Protein AF-A0A2H6NB95-F1 (afdb_monomer_lite)

Sequence (196 aa):
VLFQIDEHKVFANEVNAHRDQIIQLDKTGTHLKYFSQKQDVVLIKNLLISVQSRWEKVVQRLVERGRALDDARKRAKQFHEAWIKLTEWLDDSEKTLDAELEIANDPDKIKMQLAQHKEFQKSLGAKHSVYDTTNRSGRSLKEKTSLTDDSLKLDNMLSELRDKWDTVCGKSVERQNKLEEALLFSGQFTDALQAL

Foldseek 3Di:
DVVVLVVLVVVVVVLVVCVVVLVVLLVVLVVVLVVDDPVVVVVSVVVNVVVVVVSVVVVVVSVVVNVVVVVLVVLVVVLVVLLVVLLVVLVVLLVVLVPDDDQDLALVSLVVVLVVLVVVVVVLVVCPVSLVVSLVSLVVSLVPDPDPVSNVVSVVSNVSSVVSNVSSVVSSVVSNVVSVVSNVVSVVVVVVVVVD

Radius of gyration: 33.04 Å; chains: 1; bounding box: 71×22×103 Å

Secondary structure (DSSP, 8-state):
-HHHHHHHHHHHHHHHHTHHHHHHHHHHHHHHHHTS-HHHHHHHHHHHHHHHHHHHHHHHHHHHHHHHHHHHHHHHHHHHHHHHHHHHHHHHHHHHHHTPPPPPSSHHHHHHHHHHHHHHHHHHHHHHHHHHHHHHHHHHHHHH---HHHHHHHHHHHHHHHHHHHHHHHHHHHHHHHHHHHHHHHHHHHHHHHT-

InterPro domains:
  IPR002017 Spectrin repeat [PF00435] (5-70)
  IPR002017 Spectrin repeat [PF00435] (75-181)
  IPR018159 Spectrin/alpha-actinin [SM00150] (77-180)
  IPR018159 Spectrin/alpha-actinin [cd00176] (4-183)
  IPR043197 Plakin [PTHR23169] (2-196)

Organism: NCBI:txid3147026

pLDDT: mean 94.92, std 5.35, range [63.78, 98.75]

Structure (mmCIF, N/CA/C/O backbone):
data_AF-A0A2H6NB95-F1
#
_entry.id   AF-A0A2H6NB95-F1
#
loop_
_atom_site.group_PDB
_atom_site.id
_atom_site.type_symbol
_atom_site.label_atom_id
_atom_site.label_alt_id
_atom_site.label_comp_id
_atom_site.label_asym_id
_atom_site.label_entity_id
_atom_site.label_seq_id
_atom_site.pdbx_PDB_ins_code
_atom_site.Cartn_x
_atom_site.Cartn_y
_atom_site.Cartn_z
_atom_site.occupancy
_atom_site.B_iso_or_equiv
_atom_site.auth_seq_id
_atom_site.auth_comp_id
_atom_site.auth_asym_id
_atom_site.auth_atom_id
_atom_site.pdbx_PDB_model_num
ATOM 1 N N . VAL A 1 1 ? -0.737 0.506 -11.751 1.00 87.06 1 VAL A N 1
ATOM 2 C CA . VAL A 1 1 ? 0.629 -0.084 -11.991 1.00 87.06 1 VAL A CA 1
ATOM 3 C C . VAL A 1 1 ? 0.701 -1.298 -12.941 1.00 87.06 1 VAL A C 1
ATOM 5 O O . VAL A 1 1 ? 1.631 -1.345 -13.736 1.00 87.06 1 VAL A O 1
ATOM 8 N N . LEU A 1 2 ? -0.207 -2.289 -12.884 1.00 89.69 2 LEU A N 1
ATOM 9 C CA . LEU A 1 2 ? -0.081 -3.529 -13.685 1.00 89.69 2 LEU A CA 1
ATOM 10 C C . LEU A 1 2 ? -0.103 -3.280 -15.199 1.00 89.69 2 LEU A C 1
ATOM 12 O O . LEU A 1 2 ? 0.765 -3.776 -15.905 1.00 89.69 2 LEU A O 1
ATOM 16 N N . PHE A 1 3 ? -1.010 -2.419 -15.660 1.00 92.00 3 PHE A N 1
ATOM 17 C CA . PHE A 1 3 ? -1.062 -1.989 -17.058 1.00 92.00 3 PHE A CA 1
ATOM 18 C C . PHE A 1 3 ? 0.285 -1.425 -17.549 1.00 92.00 3 PHE A C 1
ATOM 20 O O . PHE A 1 3 ? 0.818 -1.876 -18.557 1.00 92.00 3 PHE A O 1
ATOM 27 N N . GLN A 1 4 ? 0.910 -0.538 -16.765 1.00 93.31 4 GLN A N 1
ATOM 28 C CA . GLN A 1 4 ? 2.224 0.024 -17.101 1.00 93.31 4 GLN A CA 1
ATOM 29 C C . GLN A 1 4 ? 3.340 -1.032 -17.174 1.00 93.31 4 GLN A C 1
ATOM 31 O O . GLN A 1 4 ? 4.324 -0.834 -17.884 1.00 93.31 4 GLN A O 1
ATOM 36 N N . ILE A 1 5 ? 3.230 -2.126 -16.411 1.00 95.00 5 ILE A N 1
ATOM 37 C CA . ILE A 1 5 ? 4.175 -3.248 -16.478 1.00 95.00 5 ILE A CA 1
ATOM 38 C C . ILE A 1 5 ? 4.030 -3.978 -17.807 1.00 95.00 5 ILE A C 1
ATOM 40 O O . ILE A 1 5 ? 5.042 -4.322 -18.412 1.00 95.00 5 ILE A O 1
ATOM 44 N N . ASP A 1 6 ? 2.804 -4.206 -18.265 1.00 95.56 6 ASP A N 1
ATOM 45 C CA . ASP A 1 6 ? 2.567 -4.908 -19.522 1.00 95.56 6 ASP A CA 1
ATOM 46 C C . ASP A 1 6 ? 2.987 -4.060 -20.727 1.00 95.56 6 ASP A C 1
ATOM 48 O O . ASP A 1 6 ? 3.725 -4.557 -21.577 1.00 95.56 6 ASP A O 1
ATOM 52 N N . GLU A 1 7 ? 2.680 -2.759 -20.734 1.00 96.12 7 GLU A N 1
ATOM 53 C CA . GLU A 1 7 ? 3.227 -1.820 -21.728 1.00 96.12 7 GLU A CA 1
ATOM 54 C C . GLU A 1 7 ? 4.762 -1.815 -21.727 1.00 96.12 7 GLU A C 1
ATOM 56 O O . GLU A 1 7 ? 5.405 -1.867 -22.777 1.00 96.12 7 GLU A O 1
ATOM 61 N N . HIS A 1 8 ? 5.377 -1.794 -20.541 1.00 97.44 8 HIS A N 1
ATOM 62 C CA . HIS A 1 8 ? 6.830 -1.807 -20.426 1.00 97.44 8 HIS A CA 1
ATOM 63 C C . HIS A 1 8 ? 7.453 -3.103 -20.957 1.00 97.44 8 HIS A C 1
ATOM 65 O O . HIS A 1 8 ? 8.520 -3.043 -21.564 1.00 97.44 8 HIS A O 1
ATOM 71 N N . LYS A 1 9 ? 6.806 -4.263 -20.773 1.00 97.44 9 LYS A N 1
ATOM 72 C CA . LYS A 1 9 ? 7.275 -5.535 -21.350 1.00 97.44 9 LYS A CA 1
ATOM 73 C C . LYS A 1 9 ? 7.249 -5.503 -22.874 1.00 97.44 9 LYS A C 1
ATOM 75 O O . LYS A 1 9 ? 8.204 -5.965 -23.492 1.00 97.44 9 LYS A O 1
ATOM 80 N N . VAL A 1 10 ? 6.187 -4.957 -23.472 1.00 98.00 10 VAL A N 1
ATOM 81 C CA . VAL A 1 10 ? 6.090 -4.804 -24.933 1.00 98.00 10 VAL A CA 1
ATOM 82 C C . VAL A 1 10 ? 7.235 -3.931 -25.436 1.00 98.00 10 VAL A C 1
ATOM 84 O O . VAL A 1 10 ? 8.024 -4.378 -26.266 1.00 98.00 10 VAL A O 1
ATOM 87 N N . PHE A 1 11 ? 7.415 -2.752 -24.839 1.00 97.31 11 PHE A N 1
ATOM 88 C CA . PHE A 1 11 ? 8.507 -1.851 -25.202 1.00 97.31 11 PHE A CA 1
ATOM 89 C C . PHE A 1 11 ? 9.895 -2.479 -24.981 1.00 97.31 11 PHE A C 1
ATOM 91 O O . PHE A 1 11 ? 10.804 -2.302 -25.787 1.00 97.31 11 PHE A O 1
ATOM 98 N N . ALA A 1 12 ? 10.079 -3.261 -23.914 1.00 97.88 12 ALA A N 1
ATOM 99 C CA . ALA A 1 12 ? 11.330 -3.973 -23.670 1.00 97.88 12 ALA A CA 1
ATOM 100 C C . ALA A 1 12 ? 11.634 -5.011 -24.759 1.00 97.88 12 ALA A C 1
ATOM 102 O O . ALA A 1 12 ? 12.791 -5.159 -25.153 1.00 97.88 12 ALA A O 1
ATOM 103 N N . ASN A 1 13 ? 10.614 -5.711 -25.261 1.00 97.69 13 ASN A N 1
ATOM 104 C CA . ASN A 1 13 ? 10.764 -6.651 -26.369 1.00 97.69 13 ASN A CA 1
ATOM 105 C C . ASN A 1 13 ? 11.136 -5.931 -27.670 1.00 97.69 13 ASN A C 1
ATOM 107 O O . ASN A 1 13 ? 12.052 -6.377 -28.357 1.00 97.69 13 ASN A O 1
ATOM 111 N N . GLU A 1 14 ? 10.491 -4.802 -27.970 1.00 96.69 14 GLU A N 1
ATOM 112 C CA . GLU A 1 14 ? 10.825 -3.960 -29.128 1.00 96.69 14 GLU A CA 1
ATOM 113 C C . GLU A 1 14 ? 12.271 -3.465 -29.064 1.00 96.69 14 GLU A C 1
ATOM 115 O O . GLU A 1 14 ? 13.033 -3.638 -30.015 1.00 96.69 14 GLU A O 1
ATOM 120 N N . VAL A 1 15 ? 12.696 -2.925 -27.915 1.00 97.50 15 VAL A N 1
ATOM 121 C CA . VAL A 1 15 ? 14.093 -2.524 -27.710 1.00 97.50 15 VAL A CA 1
ATOM 122 C C . VAL A 1 15 ? 15.011 -3.727 -27.910 1.00 97.50 15 VAL A C 1
ATOM 124 O O . VAL A 1 15 ? 15.963 -3.638 -28.672 1.00 97.50 15 VAL A O 1
ATOM 127 N N . ASN A 1 16 ? 14.729 -4.883 -27.309 1.00 96.31 16 ASN A N 1
ATOM 128 C CA . ASN A 1 16 ? 15.585 -6.059 -27.477 1.00 96.31 16 ASN A CA 1
ATOM 129 C C . ASN A 1 16 ? 15.674 -6.547 -28.934 1.00 96.31 16 ASN A C 1
ATOM 131 O O . ASN A 1 16 ? 16.746 -7.001 -29.334 1.00 96.31 16 ASN A O 1
ATOM 135 N N . ALA A 1 17 ? 14.620 -6.393 -29.741 1.00 97.44 17 ALA A N 1
ATOM 136 C CA . ALA A 1 17 ? 14.631 -6.750 -31.161 1.00 97.44 17 ALA A CA 1
ATOM 137 C C . ALA A 1 17 ? 15.622 -5.908 -31.993 1.00 97.44 17 ALA A C 1
ATOM 139 O O . ALA A 1 17 ? 16.155 -6.386 -32.993 1.00 97.44 17 ALA A O 1
ATOM 140 N N . HIS A 1 18 ? 15.939 -4.682 -31.562 1.00 97.00 18 HIS A N 1
ATOM 141 C CA . HIS A 1 18 ? 16.928 -3.823 -32.226 1.00 97.00 18 HIS A CA 1
ATOM 142 C C . HIS A 1 18 ? 18.382 -4.115 -31.824 1.00 97.00 18 HIS A C 1
ATOM 144 O O . HIS A 1 18 ? 19.308 -3.570 -32.431 1.00 97.00 18 HIS A O 1
ATOM 150 N N . ARG A 1 19 ? 18.621 -4.983 -30.830 1.00 96.81 19 ARG A N 1
ATOM 151 C CA . ARG A 1 19 ? 19.973 -5.268 -30.320 1.00 96.81 19 ARG A CA 1
ATOM 152 C C . ARG A 1 19 ? 20.912 -5.762 -31.418 1.00 96.81 19 ARG A C 1
ATOM 154 O O . ARG A 1 19 ? 22.023 -5.249 -31.545 1.00 96.81 19 ARG A O 1
ATOM 161 N N . ASP A 1 20 ? 20.464 -6.720 -32.221 1.00 97.06 20 ASP A N 1
ATOM 162 C CA . ASP A 1 20 ? 21.296 -7.292 -33.279 1.00 97.06 20 ASP A CA 1
ATOM 163 C C . ASP A 1 20 ? 21.607 -6.266 -34.370 1.00 97.06 20 ASP A C 1
ATOM 165 O O . ASP A 1 20 ? 22.723 -6.233 -34.881 1.00 97.06 20 ASP A O 1
ATOM 169 N N . GLN A 1 21 ? 20.669 -5.366 -34.675 1.00 97.38 21 GLN A N 1
ATOM 170 C CA . GLN A 1 21 ? 20.890 -4.288 -35.641 1.00 97.38 21 GLN A CA 1
ATOM 171 C C . GLN A 1 21 ? 21.977 -3.317 -35.170 1.00 97.38 21 GLN A C 1
ATOM 173 O O . GLN A 1 21 ? 22.820 -2.920 -35.970 1.00 97.38 21 GLN A O 1
ATOM 178 N N . ILE A 1 22 ? 22.015 -2.982 -33.876 1.00 97.69 22 ILE A N 1
ATOM 179 C CA . ILE A 1 22 ? 23.080 -2.149 -33.295 1.00 97.69 22 ILE A CA 1
ATOM 180 C C . ILE A 1 22 ? 24.438 -2.857 -33.370 1.00 97.69 22 ILE A C 1
ATOM 182 O O . ILE A 1 22 ? 25.426 -2.242 -33.768 1.00 97.69 22 ILE A O 1
ATOM 186 N N . ILE A 1 23 ? 24.487 -4.161 -33.075 1.00 96.94 23 ILE A N 1
ATOM 187 C CA . ILE A 1 23 ? 25.717 -4.962 -33.197 1.00 96.94 23 ILE A CA 1
ATOM 188 C C . ILE A 1 23 ? 26.202 -5.001 -34.654 1.00 96.94 23 ILE A C 1
ATOM 190 O O . ILE A 1 23 ? 27.398 -4.874 -34.917 1.00 96.94 23 ILE A O 1
ATOM 194 N N . GLN A 1 24 ? 25.294 -5.173 -35.616 1.00 97.81 24 GLN A N 1
ATOM 195 C CA . GLN A 1 24 ? 25.650 -5.178 -37.037 1.00 97.81 24 GLN A CA 1
ATOM 196 C C . GLN A 1 24 ? 26.071 -3.796 -37.541 1.00 97.81 24 GLN A C 1
ATOM 198 O O . GLN A 1 24 ? 26.996 -3.706 -38.350 1.00 97.81 24 GLN A O 1
ATOM 203 N N . LEU A 1 25 ? 25.446 -2.723 -37.051 1.00 97.62 25 LEU A N 1
ATOM 204 C CA . LEU A 1 25 ? 25.843 -1.351 -37.359 1.00 97.62 25 LEU A CA 1
ATOM 205 C C . LEU A 1 25 ? 27.275 -1.077 -36.889 1.00 97.62 25 LEU A C 1
ATOM 207 O O . LEU A 1 25 ? 28.067 -0.536 -37.658 1.00 97.62 25 LEU A O 1
ATOM 211 N N . ASP A 1 26 ? 27.622 -1.493 -35.669 1.00 96.94 26 ASP A N 1
ATOM 212 C CA . ASP A 1 26 ? 28.974 -1.335 -35.129 1.00 96.94 26 ASP A CA 1
ATOM 213 C C . ASP A 1 26 ? 30.018 -2.110 -35.949 1.00 96.94 26 ASP A C 1
ATOM 215 O O . ASP A 1 26 ? 31.042 -1.547 -36.350 1.00 96.94 26 ASP A O 1
ATOM 219 N N . LYS A 1 27 ? 29.717 -3.368 -36.307 1.00 97.31 27 LYS A N 1
ATOM 220 C CA . LYS A 1 27 ? 30.568 -4.182 -37.193 1.00 97.31 27 LYS A CA 1
ATOM 221 C C . LYS A 1 27 ? 30.757 -3.527 -38.559 1.00 97.31 27 LYS A C 1
ATOM 223 O O . LYS A 1 27 ? 31.888 -3.393 -39.028 1.00 97.31 27 LYS A O 1
ATOM 228 N N . THR A 1 28 ? 29.662 -3.097 -39.185 1.00 97.19 28 THR A N 1
ATOM 229 C CA . THR A 1 28 ? 29.675 -2.499 -40.527 1.00 97.19 28 THR A CA 1
ATOM 230 C C . THR A 1 28 ? 30.416 -1.166 -40.524 1.00 97.19 28 THR A C 1
ATOM 232 O O . THR A 1 28 ? 31.281 -0.944 -41.367 1.00 97.19 28 THR A O 1
ATOM 235 N N . GLY A 1 29 ? 30.151 -0.295 -39.548 1.00 96.69 29 GLY A N 1
ATOM 236 C CA . GLY A 1 29 ? 30.859 0.977 -39.414 1.00 96.69 29 GLY A CA 1
ATOM 237 C C . GLY A 1 29 ? 32.341 0.792 -39.083 1.00 96.69 29 GLY A C 1
ATOM 238 O O . GLY A 1 29 ? 33.185 1.511 -39.618 1.00 96.69 29 GLY A O 1
ATOM 239 N N . THR A 1 30 ? 32.691 -0.205 -38.264 1.00 95.31 30 THR A N 1
ATOM 240 C CA . THR A 1 30 ? 34.094 -0.550 -37.990 1.00 95.31 30 THR A CA 1
ATOM 241 C C . THR A 1 30 ? 34.816 -1.042 -39.242 1.00 95.31 30 THR A C 1
ATOM 243 O O . THR A 1 30 ? 35.960 -0.645 -39.469 1.00 95.31 30 THR A O 1
ATOM 246 N N . HIS A 1 31 ? 34.152 -1.845 -40.075 1.00 96.31 31 HIS A N 1
ATOM 247 C CA . HIS A 1 31 ? 34.697 -2.285 -41.356 1.00 96.31 31 HIS A CA 1
ATOM 248 C C . HIS A 1 31 ? 34.860 -1.111 -42.330 1.00 96.31 31 HIS A C 1
ATOM 250 O O . HIS A 1 31 ? 35.943 -0.918 -42.872 1.00 96.31 31 HIS A O 1
ATOM 256 N N . LEU A 1 32 ? 33.834 -0.267 -42.487 1.00 95.69 32 LEU A N 1
ATOM 257 C CA . LEU A 1 32 ? 33.872 0.917 -43.353 1.00 95.69 32 LEU A CA 1
ATOM 258 C C . LEU A 1 32 ? 35.042 1.841 -42.996 1.00 95.69 32 LEU A C 1
ATOM 260 O O . LEU A 1 32 ? 35.781 2.286 -43.873 1.00 95.69 32 LEU A O 1
ATOM 264 N N . LYS A 1 33 ? 35.263 2.065 -41.698 1.00 94.31 33 LYS A N 1
ATOM 265 C CA . LYS A 1 33 ? 36.389 2.845 -41.178 1.00 94.31 33 LYS A CA 1
ATOM 266 C C . LYS A 1 33 ? 37.748 2.314 -41.661 1.00 94.31 33 LYS A C 1
ATOM 268 O O . LYS A 1 33 ? 38.632 3.116 -41.926 1.00 94.31 33 LYS A O 1
ATOM 273 N N . TYR A 1 34 ? 37.936 0.999 -41.787 1.00 93.31 34 TYR A N 1
ATOM 274 C CA . TYR A 1 34 ? 39.215 0.410 -42.215 1.00 93.31 34 TYR A CA 1
ATOM 275 C C . TYR A 1 34 ? 39.595 0.785 -43.658 1.00 93.31 34 TYR A C 1
ATOM 277 O O . TYR A 1 34 ? 40.772 0.973 -43.949 1.00 93.31 34 TYR A O 1
ATOM 285 N N . PHE A 1 35 ? 38.605 0.948 -44.539 1.00 93.25 35 PHE A N 1
ATOM 286 C CA . PHE A 1 35 ? 38.803 1.276 -45.958 1.00 93.25 35 PHE A CA 1
ATOM 287 C C . PHE A 1 35 ? 38.640 2.771 -46.277 1.00 93.25 35 PHE A C 1
ATOM 289 O O . PHE A 1 35 ? 38.643 3.159 -47.443 1.00 93.25 35 PHE A O 1
ATOM 296 N N . SER A 1 36 ? 38.477 3.615 -45.256 1.00 94.25 36 SER A N 1
ATOM 297 C CA . SER A 1 36 ? 38.160 5.039 -45.409 1.00 94.25 36 SER A CA 1
ATOM 298 C C . SER A 1 36 ? 39.388 5.943 -45.264 1.00 94.25 36 SER A C 1
ATOM 300 O O . SER A 1 36 ? 40.371 5.598 -44.606 1.00 94.25 36 SER A O 1
ATOM 302 N N . GLN A 1 37 ? 39.320 7.150 -45.833 1.00 91.38 37 GLN A N 1
ATOM 303 C CA . GLN A 1 37 ? 40.355 8.173 -45.657 1.00 91.38 37 GLN A CA 1
ATOM 304 C C . GLN A 1 37 ? 40.285 8.816 -44.260 1.00 91.38 37 GLN A C 1
ATOM 306 O O . GLN A 1 37 ? 39.278 8.730 -43.558 1.00 91.38 37 GLN A O 1
ATOM 311 N N . LYS A 1 38 ? 41.358 9.501 -43.838 1.00 87.88 38 LYS A N 1
ATOM 312 C CA . LYS A 1 38 ? 41.530 9.988 -42.453 1.00 87.88 38 LYS A CA 1
ATOM 313 C C . LYS A 1 38 ? 40.360 10.838 -41.927 1.00 87.88 38 LYS A C 1
ATOM 315 O O . LYS A 1 38 ? 40.002 10.695 -40.761 1.00 87.88 38 LYS A O 1
ATOM 320 N N . GLN A 1 39 ? 39.776 11.714 -42.747 1.00 87.94 39 GLN A N 1
ATOM 321 C CA . GLN A 1 39 ? 38.646 12.557 -42.332 1.00 87.94 39 GLN A CA 1
ATOM 322 C C . GLN A 1 39 ? 37.372 11.729 -42.104 1.00 87.94 39 GLN A C 1
ATOM 324 O O . GLN A 1 39 ? 36.727 11.865 -41.062 1.00 87.94 39 GLN A O 1
ATOM 329 N N . ASP A 1 40 ? 37.068 10.813 -43.021 1.00 93.06 40 ASP A N 1
ATOM 330 C CA . ASP A 1 40 ? 35.912 9.916 -42.939 1.00 93.06 40 ASP A CA 1
ATOM 331 C C . ASP A 1 40 ? 36.027 8.958 -41.749 1.00 93.06 40 ASP A C 1
ATOM 333 O O . ASP A 1 40 ? 35.054 8.727 -41.036 1.00 93.06 40 ASP A O 1
ATOM 337 N N . VAL A 1 41 ? 37.238 8.474 -41.449 1.00 95.06 41 VAL A N 1
ATOM 338 C CA . VAL A 1 41 ? 37.523 7.652 -40.260 1.00 95.06 41 VAL A CA 1
ATOM 339 C C . VAL A 1 41 ? 37.099 8.350 -38.967 1.00 95.06 41 VAL A C 1
ATOM 341 O O . VAL A 1 41 ? 36.479 7.725 -38.101 1.00 95.06 41 VAL A O 1
ATOM 344 N N . VAL A 1 42 ? 37.433 9.636 -38.818 1.00 94.44 42 VAL A N 1
ATOM 345 C CA . VAL A 1 42 ? 37.078 10.422 -37.625 1.00 94.44 42 VAL A CA 1
ATOM 346 C C . VAL A 1 42 ? 35.565 10.610 -37.543 1.00 94.44 42 VAL A C 1
ATOM 348 O O . VAL A 1 42 ? 34.984 10.409 -36.475 1.00 94.44 42 VAL A O 1
ATOM 351 N N . LEU A 1 43 ? 34.921 10.943 -38.664 1.00 95.44 43 LEU A N 1
ATOM 352 C CA . LEU A 1 43 ? 33.473 11.118 -38.727 1.00 95.44 43 LEU A CA 1
ATOM 353 C C . LEU A 1 43 ? 32.727 9.822 -38.368 1.00 95.44 43 LEU A C 1
ATOM 355 O O . LEU A 1 43 ? 31.884 9.835 -37.472 1.00 95.44 43 LEU A O 1
ATOM 359 N N . ILE A 1 44 ? 33.078 8.698 -39.001 1.00 96.38 44 ILE A N 1
ATOM 360 C CA . ILE A 1 44 ? 32.469 7.381 -38.755 1.00 96.38 44 ILE A CA 1
ATOM 361 C C . ILE A 1 44 ? 32.642 6.978 -37.289 1.00 96.38 44 ILE A C 1
ATOM 363 O O . ILE A 1 44 ? 31.681 6.556 -36.649 1.00 96.38 44 ILE A O 1
ATOM 367 N N . LYS A 1 45 ? 33.844 7.157 -36.721 1.00 95.62 45 LYS A N 1
ATOM 368 C CA . LYS A 1 45 ? 34.101 6.877 -35.300 1.00 95.62 45 LYS A CA 1
ATOM 369 C C . LYS A 1 45 ? 33.171 7.685 -34.392 1.00 95.62 45 LYS A C 1
ATOM 371 O O . LYS A 1 45 ? 32.584 7.121 -33.472 1.00 95.62 45 LYS A O 1
ATOM 376 N N . ASN A 1 46 ? 33.032 8.986 -34.641 1.00 96.62 46 ASN A N 1
ATOM 377 C CA . ASN A 1 46 ? 32.185 9.852 -33.822 1.00 96.62 46 ASN A CA 1
ATOM 378 C C . ASN A 1 46 ? 30.702 9.467 -33.929 1.00 96.62 46 ASN A C 1
ATOM 380 O O . ASN A 1 46 ? 29.997 9.466 -32.919 1.00 96.62 46 ASN A O 1
ATOM 384 N N . LEU A 1 47 ? 30.235 9.091 -35.123 1.00 97.50 47 LEU A N 1
ATOM 385 C CA . LEU A 1 47 ? 28.869 8.609 -35.334 1.00 97.50 47 LEU A CA 1
ATOM 386 C C . LEU A 1 47 ? 28.607 7.287 -34.600 1.00 97.50 47 LEU A C 1
ATOM 388 O O . LEU A 1 47 ? 27.590 7.178 -33.916 1.00 97.50 47 LEU A O 1
ATOM 392 N N . LEU A 1 48 ? 29.531 6.322 -34.672 1.00 97.56 48 LEU A N 1
ATOM 393 C CA . LEU A 1 48 ? 29.423 5.051 -33.945 1.00 97.56 48 LEU A CA 1
ATOM 394 C C . LEU A 1 48 ? 29.363 5.264 -32.430 1.00 97.56 48 LEU A C 1
ATOM 396 O O . LEU A 1 48 ? 28.455 4.754 -31.779 1.00 97.56 48 LEU A O 1
ATOM 400 N N . ILE A 1 49 ? 30.266 6.082 -31.877 1.00 97.62 49 ILE A N 1
ATOM 401 C CA . ILE A 1 49 ? 30.262 6.430 -30.446 1.00 97.62 49 ILE A CA 1
ATOM 402 C C . ILE A 1 49 ? 28.934 7.089 -30.053 1.00 97.62 49 ILE A C 1
ATOM 404 O O . ILE A 1 49 ? 28.360 6.766 -29.014 1.00 97.62 49 ILE A O 1
ATOM 408 N N . SER A 1 50 ? 28.429 8.001 -30.886 1.00 98.25 50 SER A N 1
ATOM 409 C CA . SER A 1 50 ? 27.163 8.693 -30.640 1.00 98.25 50 SER A CA 1
ATOM 410 C C . SER A 1 50 ? 25.976 7.725 -30.605 1.00 98.25 50 SER A C 1
ATOM 412 O O . SER A 1 50 ? 25.177 7.765 -29.666 1.00 98.25 50 SER A O 1
ATOM 414 N N . VAL A 1 51 ? 25.866 6.821 -31.584 1.00 97.94 51 VAL A N 1
ATOM 415 C CA . VAL A 1 51 ? 24.788 5.820 -31.625 1.00 97.94 51 VAL A CA 1
ATOM 416 C C . VAL A 1 51 ? 24.902 4.843 -30.460 1.00 97.94 51 VAL A C 1
ATOM 418 O O . VAL A 1 51 ? 23.901 4.613 -29.783 1.00 97.94 51 VAL A O 1
ATOM 421 N N . GLN A 1 52 ? 26.104 4.344 -30.166 1.00 97.88 52 GLN A N 1
ATOM 422 C CA . GLN A 1 52 ? 26.345 3.441 -29.043 1.00 97.88 52 GLN A CA 1
ATOM 423 C C . GLN A 1 52 ? 25.952 4.089 -27.709 1.00 97.88 52 GLN A C 1
ATOM 425 O O . GLN A 1 52 ? 25.192 3.507 -26.939 1.00 97.88 52 GLN A O 1
ATOM 430 N N . SER A 1 53 ? 26.360 5.340 -27.473 1.00 98.38 53 SER A N 1
ATOM 431 C CA . SER A 1 53 ? 25.987 6.076 -26.258 1.00 98.38 53 SER A CA 1
ATOM 432 C C . SER A 1 53 ? 24.473 6.281 -26.142 1.00 98.38 53 SER A C 1
ATOM 434 O O . SER A 1 53 ? 23.899 6.173 -25.057 1.00 98.38 53 SER A O 1
ATOM 436 N N . ARG A 1 54 ? 23.789 6.583 -27.253 1.00 98.19 54 ARG A N 1
ATOM 437 C CA . ARG A 1 54 ? 22.325 6.728 -27.266 1.00 98.19 54 ARG A CA 1
ATOM 438 C C . ARG A 1 54 ? 21.629 5.401 -26.980 1.00 98.19 54 ARG A C 1
ATOM 440 O O . ARG A 1 54 ? 20.670 5.388 -26.212 1.00 98.19 54 ARG A O 1
ATOM 447 N N . TRP A 1 55 ? 22.116 4.311 -27.564 1.00 98.19 55 TRP A N 1
ATOM 448 C CA . TRP A 1 55 ? 21.606 2.966 -27.330 1.00 98.19 55 TRP A CA 1
ATOM 449 C C . TRP A 1 55 ? 21.757 2.542 -25.867 1.00 98.19 55 TRP A C 1
ATOM 451 O O . TRP A 1 55 ? 20.779 2.139 -25.238 1.00 98.19 55 TRP A O 1
ATOM 461 N N . GLU A 1 56 ? 22.947 2.719 -25.294 1.00 98.00 56 GLU A N 1
ATOM 462 C CA . GLU A 1 56 ? 23.223 2.424 -23.885 1.00 98.00 56 GLU A CA 1
ATOM 463 C C . GLU A 1 56 ? 22.285 3.194 -22.953 1.00 98.00 56 GLU A C 1
ATOM 465 O O . GLU A 1 56 ? 21.712 2.606 -22.039 1.00 98.00 56 GLU A O 1
ATOM 470 N N . LYS A 1 57 ? 22.036 4.481 -23.231 1.00 98.38 57 LYS A N 1
ATOM 471 C CA . LYS A 1 57 ? 21.070 5.288 -22.468 1.00 98.38 57 LYS A CA 1
ATOM 472 C C . LYS A 1 57 ? 19.643 4.744 -22.557 1.00 98.38 57 LYS A C 1
ATOM 474 O O . LYS A 1 57 ? 18.927 4.778 -21.558 1.00 98.38 57 LYS A O 1
ATOM 479 N N . VAL A 1 58 ? 19.208 4.264 -23.725 1.00 98.12 58 VAL A N 1
ATOM 480 C CA . VAL A 1 58 ? 17.877 3.650 -23.890 1.00 98.12 58 VAL A CA 1
ATOM 481 C C . VAL A 1 58 ? 17.781 2.364 -23.073 1.00 98.12 58 VAL A C 1
ATOM 483 O O . VAL A 1 58 ? 16.845 2.215 -22.290 1.00 98.12 58 VAL A O 1
ATOM 486 N N . VAL A 1 59 ? 18.767 1.471 -23.195 1.00 98.19 59 VAL A N 1
ATOM 487 C CA . VAL A 1 59 ? 18.805 0.202 -22.452 1.00 98.19 59 VAL A CA 1
ATOM 488 C C . VAL A 1 59 ? 18.871 0.446 -20.943 1.00 98.19 59 VAL A C 1
ATOM 490 O O . VAL A 1 59 ? 18.147 -0.198 -20.185 1.00 98.19 59 VAL A O 1
ATOM 493 N N . GLN A 1 60 ? 19.680 1.406 -20.494 1.00 98.31 60 GLN A N 1
ATOM 494 C CA . GLN A 1 60 ? 19.772 1.776 -19.085 1.00 98.31 60 GLN A CA 1
ATOM 495 C C . GLN A 1 60 ? 18.416 2.249 -18.546 1.00 98.31 60 GLN A C 1
ATOM 497 O O . GLN A 1 60 ? 17.924 1.702 -17.559 1.00 98.31 60 GLN A O 1
ATOM 502 N N . ARG A 1 61 ? 17.771 3.206 -19.226 1.00 98.25 61 ARG A N 1
ATOM 503 C CA . ARG A 1 61 ? 16.450 3.720 -18.828 1.00 98.25 61 ARG A CA 1
ATOM 504 C C . ARG A 1 61 ? 15.375 2.639 -18.842 1.00 98.25 61 ARG A C 1
ATOM 506 O O . ARG A 1 61 ? 14.488 2.653 -17.992 1.00 98.25 61 ARG A O 1
ATOM 513 N N . LEU A 1 62 ? 15.449 1.702 -19.788 1.00 98.12 62 LEU A N 1
ATOM 514 C CA . LEU A 1 62 ? 14.558 0.549 -19.844 1.00 98.12 62 LEU A CA 1
ATOM 515 C C . LEU A 1 62 ? 14.689 -0.293 -18.564 1.00 98.12 62 LEU A C 1
ATOM 517 O O . LEU A 1 62 ? 13.692 -0.555 -17.897 1.00 98.12 62 LEU A O 1
ATOM 521 N N . VAL A 1 63 ? 15.915 -0.657 -18.178 1.00 98.12 63 VAL A N 1
ATOM 522 C CA . VAL A 1 63 ? 16.173 -1.456 -16.968 1.00 98.12 63 VAL A CA 1
ATOM 523 C C . VAL A 1 63 ? 15.755 -0.712 -15.698 1.00 98.12 63 VAL A C 1
ATOM 525 O O . VAL A 1 63 ? 15.107 -1.297 -14.828 1.00 98.12 63 VAL A O 1
ATOM 528 N N . GLU A 1 64 ? 16.094 0.572 -15.585 1.00 98.06 64 GLU A N 1
ATOM 529 C CA . GLU A 1 64 ? 15.715 1.420 -14.447 1.00 98.06 64 GLU A CA 1
ATOM 530 C C . GLU A 1 64 ? 14.194 1.515 -14.302 1.00 98.06 64 GLU A C 1
ATOM 532 O O . GLU A 1 64 ? 13.659 1.313 -13.208 1.00 98.06 64 GLU A O 1
ATOM 537 N N . ARG A 1 65 ? 13.480 1.737 -15.414 1.00 97.00 65 ARG A N 1
ATOM 538 C CA . ARG A 1 65 ? 12.017 1.763 -15.425 1.00 97.00 65 ARG A CA 1
ATOM 539 C C . ARG A 1 65 ? 11.422 0.423 -14.997 1.00 97.00 65 ARG A C 1
ATOM 541 O O . ARG A 1 65 ? 10.489 0.416 -14.195 1.00 97.00 65 ARG A O 1
ATOM 548 N N . GLY A 1 66 ? 11.959 -0.691 -15.494 1.00 97.69 66 GLY A N 1
ATOM 549 C CA . GLY A 1 66 ? 11.499 -2.030 -15.130 1.00 97.69 66 GLY A CA 1
ATOM 550 C C . GLY A 1 66 ? 11.633 -2.308 -13.633 1.00 97.69 66 GLY A C 1
ATOM 551 O O . GLY A 1 66 ? 10.682 -2.773 -13.004 1.00 97.69 66 GLY A O 1
ATOM 552 N N . ARG A 1 67 ? 12.774 -1.939 -13.034 1.00 97.75 67 ARG A N 1
ATOM 553 C CA . ARG A 1 67 ? 12.989 -2.039 -11.578 1.00 97.75 67 ARG A CA 1
ATOM 554 C C . ARG A 1 67 ? 12.003 -1.171 -10.799 1.00 97.75 67 ARG A C 1
ATOM 556 O O . ARG A 1 67 ? 11.354 -1.664 -9.881 1.00 97.75 67 ARG A O 1
ATOM 563 N N . ALA A 1 68 ? 11.833 0.089 -11.200 1.00 95.81 68 ALA A N 1
ATOM 564 C CA . ALA A 1 68 ? 10.913 1.009 -10.536 1.00 95.81 68 ALA A CA 1
ATOM 565 C C . ALA A 1 68 ? 9.457 0.505 -10.554 1.00 95.81 68 ALA A C 1
ATOM 567 O O . ALA A 1 68 ? 8.745 0.631 -9.555 1.00 95.81 68 ALA A O 1
ATOM 568 N N . LEU A 1 69 ? 9.023 -0.095 -11.668 1.00 95.88 69 LEU A N 1
ATOM 569 C CA . LEU A 1 69 ? 7.696 -0.692 -11.805 1.00 95.88 69 LEU A CA 1
ATOM 570 C C . LEU A 1 69 ? 7.508 -1.936 -10.928 1.00 95.88 69 LEU A C 1
ATOM 572 O O . LEU A 1 69 ? 6.469 -2.065 -10.277 1.00 95.88 69 LEU A O 1
ATOM 576 N N . ASP A 1 70 ? 8.491 -2.838 -10.879 1.00 96.69 70 ASP A N 1
ATOM 577 C CA . ASP A 1 70 ? 8.417 -4.023 -10.016 1.00 96.69 70 ASP A CA 1
ATOM 578 C C . ASP A 1 70 ? 8.390 -3.638 -8.530 1.00 96.69 70 ASP A C 1
ATOM 580 O O . ASP A 1 70 ? 7.572 -4.152 -7.764 1.00 96.69 70 ASP A O 1
ATOM 584 N N . ASP A 1 71 ? 9.203 -2.660 -8.135 1.00 96.31 71 ASP A N 1
ATOM 585 C CA . ASP A 1 71 ? 9.203 -2.115 -6.781 1.00 96.31 71 ASP A CA 1
ATOM 586 C C . ASP A 1 71 ? 7.868 -1.446 -6.428 1.00 96.31 71 ASP A C 1
ATOM 588 O O . ASP A 1 71 ? 7.346 -1.625 -5.325 1.00 96.31 71 ASP A O 1
ATOM 592 N N . ALA A 1 72 ? 7.281 -0.686 -7.359 1.00 95.00 72 ALA A N 1
ATOM 593 C CA . ALA A 1 72 ? 5.959 -0.093 -7.176 1.00 95.00 72 ALA A CA 1
ATOM 594 C C . ALA A 1 72 ? 4.879 -1.172 -7.009 1.00 95.00 72 ALA A C 1
ATOM 596 O O . ALA A 1 72 ? 4.051 -1.069 -6.104 1.00 95.00 72 ALA A O 1
ATOM 597 N N . ARG A 1 73 ? 4.926 -2.244 -7.813 1.00 96.06 73 ARG A N 1
ATOM 598 C CA . ARG A 1 73 ? 4.022 -3.396 -7.687 1.00 96.06 73 ARG A CA 1
ATOM 599 C C . ARG A 1 73 ? 4.161 -4.084 -6.330 1.00 96.06 73 ARG A C 1
ATOM 601 O O . ARG A 1 73 ? 3.147 -4.372 -5.701 1.00 96.06 73 ARG A O 1
ATOM 608 N N . LYS A 1 74 ? 5.390 -4.340 -5.872 1.00 97.50 74 LYS A N 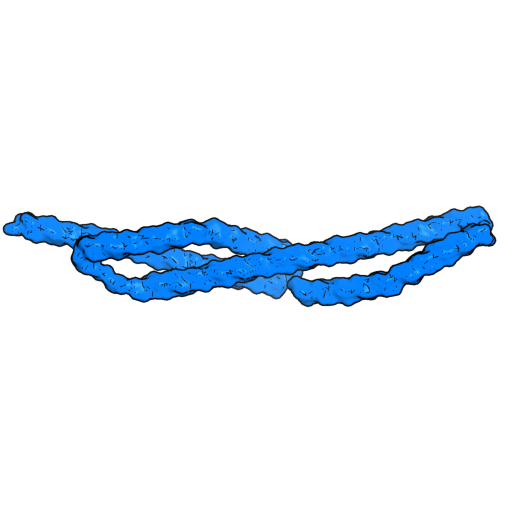1
ATOM 609 C CA . LYS A 1 74 ? 5.656 -4.968 -4.567 1.00 97.50 74 LYS A CA 1
ATOM 610 C C . LYS A 1 74 ? 5.090 -4.135 -3.421 1.00 97.50 74 LYS A C 1
ATOM 612 O O . LYS A 1 74 ? 4.365 -4.677 -2.592 1.00 97.50 74 LYS A O 1
ATOM 617 N N . ARG A 1 75 ? 5.348 -2.822 -3.416 1.00 96.75 75 ARG A N 1
ATOM 618 C CA . ARG A 1 75 ? 4.797 -1.905 -2.405 1.00 96.75 75 ARG A CA 1
ATOM 619 C C . ARG A 1 75 ? 3.269 -1.870 -2.433 1.00 96.75 75 ARG A C 1
ATOM 621 O O . ARG A 1 75 ? 2.649 -1.965 -1.381 1.00 96.75 75 ARG A O 1
ATOM 628 N N . ALA A 1 76 ? 2.665 -1.786 -3.621 1.00 96.88 76 ALA A N 1
ATOM 629 C CA . ALA A 1 76 ? 1.210 -1.784 -3.774 1.00 96.88 76 ALA A CA 1
ATOM 630 C C . ALA A 1 76 ? 0.576 -3.076 -3.241 1.00 96.88 76 ALA A C 1
ATOM 632 O O . ALA A 1 76 ? -0.415 -3.023 -2.518 1.00 96.88 76 ALA A O 1
ATOM 633 N N . LYS A 1 77 ? 1.185 -4.230 -3.542 1.00 97.56 77 LYS A N 1
ATOM 634 C CA . LYS A 1 77 ? 0.745 -5.530 -3.026 1.00 97.56 77 LYS A CA 1
ATOM 635 C C . LYS A 1 77 ? 0.840 -5.594 -1.499 1.00 97.56 77 LYS A C 1
ATOM 637 O O . LYS A 1 77 ? -0.139 -5.944 -0.856 1.00 97.56 77 LYS A O 1
ATOM 642 N N . GLN A 1 78 ? 1.982 -5.211 -0.927 1.00 98.19 78 GLN A N 1
ATOM 643 C CA . GLN A 1 78 ? 2.188 -5.208 0.527 1.00 98.19 78 GLN A CA 1
ATOM 644 C C . GLN A 1 78 ? 1.198 -4.292 1.253 1.00 98.19 78 GLN A C 1
ATOM 646 O O . GLN A 1 78 ? 0.636 -4.685 2.271 1.00 98.19 78 GLN A O 1
ATOM 651 N N . PHE A 1 79 ? 0.960 -3.088 0.722 1.00 98.50 79 PHE A N 1
ATOM 652 C CA . PHE A 1 79 ? -0.064 -2.188 1.247 1.00 98.50 79 PHE A CA 1
ATOM 653 C C . PHE A 1 79 ? -1.445 -2.837 1.207 1.00 98.50 79 PHE A C 1
ATOM 655 O O . PHE A 1 79 ? -2.127 -2.855 2.223 1.00 98.50 79 PHE A O 1
ATOM 662 N N . HIS A 1 80 ? -1.843 -3.386 0.059 1.00 98.38 80 HIS A N 1
ATOM 663 C CA . HIS A 1 80 ? -3.169 -3.968 -0.100 1.00 98.38 80 HIS A CA 1
ATOM 664 C C . HIS A 1 80 ? -3.395 -5.164 0.833 1.00 98.38 80 HIS A C 1
ATOM 666 O O . HIS A 1 80 ? -4.445 -5.254 1.457 1.00 98.38 80 HIS A O 1
ATOM 672 N N . GLU A 1 81 ? -2.401 -6.041 0.993 1.00 98.62 81 GLU A N 1
ATOM 673 C CA . GLU A 1 81 ? -2.469 -7.167 1.933 1.00 98.62 81 GLU A CA 1
ATOM 674 C C . GLU A 1 81 ? -2.561 -6.707 3.394 1.00 98.62 81 GLU A C 1
ATOM 676 O O . GLU A 1 81 ? -3.315 -7.288 4.173 1.00 98.62 81 GLU A O 1
ATOM 681 N N . ALA A 1 82 ? -1.801 -5.676 3.779 1.00 98.56 82 ALA A N 1
ATOM 682 C CA . ALA A 1 82 ? -1.870 -5.104 5.123 1.00 98.56 82 ALA A CA 1
ATOM 683 C C . ALA A 1 82 ? -3.222 -4.426 5.379 1.00 98.56 82 ALA A C 1
ATOM 685 O O . ALA A 1 82 ? -3.810 -4.613 6.442 1.00 98.56 82 ALA A O 1
ATOM 686 N N . TRP A 1 83 ? -3.722 -3.694 4.382 1.00 98.75 83 TRP A N 1
ATOM 687 C CA . TRP A 1 83 ? -5.021 -3.040 4.410 1.00 98.75 83 TRP A CA 1
ATOM 688 C C . TRP A 1 83 ? -6.148 -4.059 4.587 1.00 98.75 83 TRP A C 1
ATOM 690 O O . TRP A 1 83 ? -6.893 -3.934 5.546 1.00 98.75 83 TRP A O 1
ATOM 700 N N . ILE A 1 84 ? -6.210 -5.114 3.761 1.00 98.62 84 ILE A N 1
ATOM 701 C CA . ILE A 1 84 ? -7.241 -6.165 3.871 1.00 98.62 84 ILE A CA 1
ATOM 702 C C . ILE A 1 84 ? -7.250 -6.757 5.281 1.00 98.62 84 ILE A C 1
ATOM 704 O O . ILE A 1 84 ? -8.274 -6.730 5.951 1.00 98.62 84 ILE A O 1
ATOM 708 N N . LYS A 1 85 ? -6.092 -7.227 5.761 1.00 98.50 85 LYS A N 1
ATOM 709 C CA . LYS A 1 85 ? -5.994 -7.892 7.069 1.00 98.50 85 LYS A CA 1
ATOM 710 C C . LYS A 1 85 ? -6.412 -6.991 8.227 1.00 98.50 85 LYS A C 1
ATOM 712 O O . LYS A 1 85 ? -6.942 -7.477 9.222 1.00 98.50 85 LYS A O 1
ATOM 717 N N . LEU A 1 86 ? -6.090 -5.701 8.150 1.00 98.62 86 LEU A N 1
ATOM 718 C CA . LEU A 1 86 ? -6.452 -4.753 9.196 1.00 98.62 86 LEU A CA 1
ATOM 719 C C . LEU A 1 86 ? -7.939 -4.404 9.127 1.00 98.62 86 LEU A C 1
ATOM 721 O O . LEU A 1 86 ? -8.590 -4.398 10.164 1.00 98.62 86 LEU A O 1
ATOM 725 N N . THR A 1 87 ? -8.468 -4.174 7.929 1.00 98.56 87 THR A N 1
ATOM 726 C CA . THR A 1 87 ? -9.887 -3.901 7.699 1.00 98.56 87 THR A CA 1
ATOM 727 C C . THR A 1 87 ? -10.767 -5.069 8.148 1.00 98.56 87 THR A C 1
ATOM 729 O O . THR A 1 87 ? -11.716 -4.847 8.887 1.00 98.56 87 THR A O 1
ATOM 732 N N . GLU A 1 88 ? -10.413 -6.310 7.803 1.00 98.56 88 GLU A N 1
ATOM 733 C CA . GLU A 1 88 ? -11.120 -7.515 8.270 1.00 98.56 88 GLU A CA 1
ATOM 734 C C . GLU A 1 88 ? -11.115 -7.614 9.800 1.00 98.56 88 GLU A C 1
ATOM 736 O O . GLU A 1 88 ? -12.146 -7.851 10.424 1.00 98.56 88 GLU A O 1
ATOM 741 N N . TRP A 1 89 ? -9.957 -7.373 10.424 1.00 98.69 89 TRP A N 1
ATOM 742 C CA . TRP A 1 89 ? -9.852 -7.382 11.881 1.00 98.69 89 TRP A CA 1
ATOM 743 C C . TRP A 1 89 ? -10.698 -6.280 12.535 1.00 98.69 89 TRP A C 1
ATOM 745 O O . TRP A 1 89 ? -11.282 -6.515 13.592 1.00 98.69 89 TRP A O 1
ATOM 755 N N . LEU A 1 90 ? -10.763 -5.090 11.929 1.00 98.69 90 LEU A N 1
ATOM 756 C CA . LEU A 1 90 ? -11.598 -3.986 12.406 1.00 98.69 90 LEU A CA 1
ATOM 757 C C . LEU A 1 90 ? -13.084 -4.327 12.288 1.00 98.69 90 LEU A C 1
ATOM 759 O O . LEU A 1 90 ? -13.806 -4.143 13.262 1.00 98.69 90 LEU A O 1
ATOM 763 N N . ASP A 1 91 ? -13.511 -4.893 11.160 1.00 98.38 91 ASP A N 1
ATOM 764 C CA . ASP A 1 91 ? -14.901 -5.302 10.940 1.00 98.38 91 ASP A CA 1
ATOM 765 C C . ASP A 1 91 ? -15.340 -6.367 11.961 1.00 98.38 91 ASP A C 1
ATOM 767 O O . ASP A 1 91 ? -16.443 -6.311 12.503 1.00 98.38 91 ASP A O 1
ATOM 771 N N . ASP A 1 92 ? -14.479 -7.339 12.267 1.00 98.25 92 ASP A N 1
ATOM 772 C CA . ASP A 1 92 ? -14.784 -8.367 13.268 1.00 98.25 92 ASP A CA 1
ATOM 773 C C . ASP A 1 92 ? -14.731 -7.832 14.705 1.00 98.25 92 ASP A C 1
ATOM 775 O O . ASP A 1 92 ? -15.526 -8.244 15.555 1.00 98.25 92 ASP A O 1
ATOM 779 N N . SER A 1 93 ? -13.836 -6.881 14.979 1.00 97.75 93 SER A N 1
ATOM 780 C CA . SER A 1 93 ? -13.775 -6.187 16.271 1.00 97.75 93 SER A CA 1
ATOM 781 C C . SER A 1 93 ? -15.025 -5.348 16.506 1.00 97.75 93 SER A C 1
ATOM 783 O O . SER A 1 93 ? -15.586 -5.376 17.598 1.00 97.75 93 SER A O 1
ATOM 785 N N . GLU A 1 94 ? -15.496 -4.650 15.475 1.00 97.38 94 GLU A N 1
ATOM 786 C CA . GLU A 1 94 ? -16.734 -3.883 15.519 1.00 97.38 94 GLU A CA 1
ATOM 787 C C . GLU A 1 94 ? -17.937 -4.787 15.805 1.00 97.38 94 GLU A C 1
ATOM 789 O O . GLU A 1 94 ? -18.675 -4.528 16.753 1.00 97.38 94 GLU A O 1
ATOM 794 N N . LYS A 1 95 ? -18.085 -5.899 15.070 1.00 96.75 95 LYS A N 1
ATOM 795 C CA . LYS A 1 95 ? -19.145 -6.888 15.337 1.00 96.75 95 LYS A CA 1
ATOM 796 C C . LYS A 1 95 ? -19.070 -7.449 16.754 1.00 96.75 95 LYS A C 1
ATOM 798 O O . LYS A 1 95 ? -20.106 -7.695 17.362 1.00 96.75 95 LYS A O 1
ATOM 803 N N . THR A 1 96 ? -17.860 -7.686 17.264 1.00 94.38 96 THR A N 1
ATOM 804 C CA . THR A 1 96 ? -17.662 -8.195 18.627 1.00 94.38 96 THR A CA 1
ATOM 805 C C . THR A 1 96 ? -18.170 -7.186 19.650 1.00 94.38 96 THR A C 1
ATOM 807 O O . THR A 1 96 ? -18.947 -7.569 20.517 1.00 94.38 96 THR A O 1
ATOM 810 N N . LEU A 1 97 ? -17.796 -5.910 19.505 1.00 94.31 97 LEU A N 1
ATOM 811 C CA . LEU A 1 97 ? -18.261 -4.821 20.369 1.00 94.31 97 LEU A CA 1
ATOM 812 C C . LEU A 1 97 ? -19.783 -4.631 20.290 1.00 94.31 97 LEU A C 1
ATOM 814 O O . LEU A 1 97 ? -20.423 -4.425 21.317 1.00 94.31 97 LEU A O 1
ATOM 818 N N . ASP A 1 98 ? -20.368 -4.750 19.097 1.00 93.00 98 ASP A N 1
ATOM 819 C CA . ASP A 1 98 ? -21.818 -4.634 18.893 1.00 93.00 98 ASP A CA 1
ATOM 820 C C . ASP A 1 98 ? -22.600 -5.821 19.478 1.00 93.00 98 ASP A C 1
ATOM 822 O O . ASP A 1 98 ? -23.757 -5.673 19.868 1.00 93.00 98 ASP A O 1
ATOM 826 N N . ALA A 1 99 ? -21.980 -7.002 19.542 1.00 90.50 99 ALA A N 1
ATOM 827 C CA . ALA A 1 99 ? -22.571 -8.209 20.115 1.00 90.50 99 ALA A CA 1
ATOM 828 C C . ALA A 1 99 ? -22.389 -8.315 21.638 1.00 90.50 99 ALA A C 1
ATOM 830 O O . ALA A 1 99 ? -22.915 -9.252 22.250 1.00 90.50 99 ALA A O 1
ATOM 831 N N . GLU A 1 100 ? -21.635 -7.408 22.266 1.00 84.50 100 GLU A N 1
ATOM 832 C CA . GLU A 1 100 ? -21.441 -7.454 23.709 1.00 84.50 100 GLU A CA 1
ATOM 833 C C . GLU A 1 100 ? -22.768 -7.279 24.457 1.00 84.50 100 GLU A C 1
ATOM 835 O O . GLU A 1 100 ? -23.551 -6.363 24.209 1.00 84.50 100 GLU A O 1
ATOM 840 N N . LEU A 1 101 ? -22.998 -8.173 25.422 1.00 75.88 101 LEU A N 1
ATOM 841 C CA . LEU A 1 101 ? -24.216 -8.205 26.228 1.00 75.88 101 LEU A CA 1
ATOM 842 C C . LEU A 1 101 ? -24.417 -6.908 27.028 1.00 75.88 101 LEU A C 1
ATOM 844 O O . LEU A 1 101 ? -23.463 -6.177 27.344 1.00 75.88 101 LEU A O 1
ATOM 848 N N . GLU A 1 102 ? -25.675 -6.686 27.424 1.00 85.50 102 GLU A N 1
ATOM 849 C CA . GLU A 1 102 ? -26.052 -5.653 28.387 1.00 85.50 102 GLU A CA 1
ATOM 850 C C . GLU A 1 102 ? -25.151 -5.705 29.631 1.00 85.50 102 GLU A C 1
ATOM 852 O O . GLU A 1 102 ? -24.668 -6.762 30.061 1.00 85.50 102 GLU A O 1
ATOM 857 N N . ILE A 1 103 ? -24.882 -4.527 30.188 1.00 87.50 103 ILE A N 1
ATOM 858 C CA . ILE A 1 103 ? -24.033 -4.403 31.369 1.00 87.50 103 ILE A CA 1
ATOM 859 C C . ILE A 1 103 ? -24.754 -5.054 32.546 1.00 87.50 103 ILE A C 1
ATOM 861 O O . ILE A 1 103 ? -25.935 -4.802 32.780 1.00 87.50 103 ILE A O 1
ATOM 865 N N . ALA A 1 104 ? -24.051 -5.928 33.264 1.00 85.06 104 ALA A N 1
ATOM 866 C CA . ALA A 1 104 ? -24.630 -6.603 34.416 1.00 85.06 104 ALA A CA 1
ATOM 867 C C . ALA A 1 104 ? -24.923 -5.602 35.549 1.00 85.06 104 ALA A C 1
ATOM 869 O O . ALA A 1 104 ? -24.232 -4.603 35.690 1.00 85.06 104 ALA A O 1
ATOM 870 N N . ASN A 1 105 ? -25.901 -5.902 36.407 1.00 83.50 105 ASN A N 1
ATOM 871 C CA . ASN A 1 105 ? -26.190 -5.084 37.599 1.00 83.50 105 ASN A CA 1
ATOM 872 C C . ASN A 1 105 ? -25.378 -5.517 38.836 1.00 83.50 105 ASN A C 1
ATOM 874 O O . ASN A 1 105 ? -25.312 -4.799 39.833 1.00 83.50 105 ASN A O 1
ATOM 878 N N . ASP A 1 106 ? -24.778 -6.708 38.772 1.00 87.50 106 ASP A N 1
ATOM 879 C CA . ASP A 1 106 ? -23.971 -7.304 39.836 1.00 87.50 106 ASP A CA 1
ATOM 880 C C . ASP A 1 106 ? -22.514 -6.797 39.755 1.00 87.50 106 ASP A C 1
ATOM 882 O O . ASP A 1 106 ? -21.894 -6.949 38.692 1.00 87.50 106 ASP A O 1
ATOM 886 N N . PRO A 1 107 ? -21.942 -6.235 40.842 1.00 89.50 107 PRO A N 1
ATOM 887 C CA . PRO A 1 107 ? -20.603 -5.647 40.820 1.00 89.50 107 PRO A CA 1
ATOM 888 C C . PRO A 1 107 ? -19.505 -6.605 40.348 1.00 89.50 107 PRO A C 1
ATOM 890 O O . PRO A 1 107 ? -18.581 -6.189 39.646 1.00 89.50 107 PRO A O 1
ATOM 893 N N . ASP A 1 108 ? -19.572 -7.885 40.718 1.00 90.31 108 ASP A N 1
ATOM 894 C CA . ASP A 1 108 ? -18.532 -8.854 40.373 1.00 90.31 108 ASP A CA 1
ATOM 895 C C . ASP A 1 108 ? -18.624 -9.263 38.901 1.00 90.31 108 ASP A C 1
ATOM 897 O O . ASP A 1 108 ? -17.597 -9.411 38.229 1.00 90.31 108 ASP A O 1
ATOM 901 N N . LYS A 1 109 ? -19.840 -9.329 38.346 1.00 91.38 109 LYS A N 1
ATOM 902 C CA . LYS A 1 109 ? -20.033 -9.501 36.898 1.00 91.38 109 LYS A CA 1
ATOM 903 C C . LYS A 1 109 ? -19.555 -8.287 36.099 1.00 91.38 109 LYS A C 1
ATOM 905 O O . LYS A 1 109 ? -18.925 -8.481 35.060 1.00 91.38 109 LYS A O 1
ATOM 910 N N . ILE A 1 110 ? -19.778 -7.060 36.582 1.00 92.94 110 ILE A N 1
ATOM 911 C CA . ILE A 1 110 ? -19.267 -5.841 35.927 1.00 92.94 110 ILE A CA 1
ATOM 912 C C . ILE A 1 110 ? -17.731 -5.836 35.925 1.00 92.94 110 ILE A C 1
ATOM 914 O O . ILE A 1 110 ? -17.115 -5.574 34.892 1.00 92.94 110 ILE A O 1
ATOM 918 N N . LYS A 1 111 ? -17.085 -6.194 37.047 1.00 93.44 111 LYS A N 1
ATOM 919 C CA . LYS A 1 111 ? -15.616 -6.336 37.111 1.00 93.44 111 LYS A CA 1
ATOM 920 C C . LYS A 1 111 ? -15.095 -7.367 36.106 1.00 93.44 111 LYS A C 1
ATOM 922 O O . LYS A 1 111 ? -14.045 -7.148 35.503 1.00 93.44 111 LYS A O 1
ATOM 927 N N . MET A 1 112 ? -15.821 -8.469 35.904 1.00 94.06 112 MET A N 1
ATOM 928 C CA . MET A 1 112 ? -15.472 -9.474 34.897 1.00 94.06 112 MET A CA 1
ATOM 929 C C . MET A 1 112 ? -15.595 -8.920 33.468 1.00 94.06 112 MET A C 1
ATOM 931 O O . MET A 1 112 ? -14.672 -9.105 32.676 1.00 94.06 112 MET A O 1
ATOM 935 N N . GLN A 1 113 ? -16.677 -8.198 33.152 1.00 94.31 113 GLN A N 1
ATOM 936 C CA . GLN A 1 113 ? -16.846 -7.525 31.855 1.00 94.31 113 GLN A CA 1
ATOM 937 C C . GLN A 1 113 ? -15.732 -6.489 31.609 1.00 94.31 113 GLN A C 1
ATOM 939 O O . GLN A 1 113 ? -15.147 -6.460 30.530 1.00 94.31 113 GLN A O 1
ATOM 944 N N . LEU A 1 114 ? -15.349 -5.710 32.628 1.00 94.94 114 LEU A N 1
ATOM 945 C CA . LEU A 1 114 ? -14.204 -4.792 32.565 1.00 94.94 114 LEU A CA 1
ATOM 946 C C . LEU A 1 114 ? -12.885 -5.510 32.276 1.00 94.94 114 LEU A C 1
ATOM 948 O O . LEU A 1 114 ? -12.078 -5.023 31.489 1.00 94.94 114 LEU A O 1
ATOM 952 N N . ALA A 1 115 ? -12.637 -6.653 32.916 1.00 95.56 115 ALA A N 1
ATOM 953 C CA . ALA A 1 115 ? -11.422 -7.426 32.676 1.00 95.56 115 ALA A CA 1
ATOM 954 C C . ALA A 1 115 ? -11.363 -7.961 31.235 1.00 95.56 115 ALA A C 1
ATOM 956 O O . ALA A 1 115 ? -10.314 -7.879 30.599 1.00 95.56 115 ALA A O 1
ATOM 957 N N . GLN A 1 116 ? -12.487 -8.448 30.701 1.00 94.88 116 GLN A N 1
ATOM 958 C CA . GLN A 1 116 ? -12.591 -8.884 29.305 1.00 94.88 116 GLN A CA 1
ATOM 959 C C . GLN A 1 116 ? -12.346 -7.722 28.333 1.00 94.88 116 GLN A C 1
ATOM 961 O O . GLN A 1 116 ? -11.533 -7.849 27.416 1.00 94.88 116 GLN A O 1
ATOM 966 N N . HIS A 1 117 ? -12.968 -6.565 28.581 1.00 96.50 117 HIS A N 1
ATOM 967 C CA . HIS A 1 117 ? -12.789 -5.380 27.740 1.00 96.50 117 HIS A CA 1
ATOM 968 C C . HIS A 1 117 ? -11.348 -4.852 27.764 1.00 96.50 117 HIS A C 1
ATOM 970 O O . HIS A 1 117 ? -10.815 -4.430 26.740 1.00 96.50 117 HIS A O 1
ATOM 976 N N . LYS A 1 118 ? -10.648 -4.950 28.901 1.00 96.94 118 LYS A N 1
ATOM 977 C CA . LYS A 1 118 ? -9.218 -4.598 28.984 1.00 96.94 118 LYS A CA 1
ATOM 978 C C . LYS A 1 118 ? -8.340 -5.460 28.072 1.00 96.94 118 LYS A C 1
ATOM 980 O O . LYS A 1 118 ? -7.400 -4.939 27.469 1.00 96.94 118 LYS A O 1
ATOM 985 N N . GLU A 1 119 ? -8.635 -6.751 27.923 1.00 97.38 119 GLU A N 1
ATOM 986 C CA . GLU A 1 119 ? -7.910 -7.609 26.971 1.00 97.38 119 GLU A CA 1
ATOM 987 C C . GLU A 1 119 ? -8.221 -7.243 25.511 1.00 97.38 119 GLU A C 1
ATOM 989 O O . GLU A 1 119 ? -7.320 -7.248 24.660 1.00 97.38 119 GLU A O 1
ATOM 994 N N . PHE A 1 120 ? -9.460 -6.837 25.218 1.00 97.06 120 PHE A N 1
ATOM 995 C CA . PHE A 1 120 ? -9.802 -6.262 23.917 1.00 97.06 120 PHE A CA 1
ATOM 996 C C . PHE A 1 120 ? -9.005 -4.974 23.649 1.00 97.06 120 PHE A C 1
ATOM 998 O O . PHE A 1 120 ? -8.332 -4.868 22.623 1.00 97.06 120 PHE A O 1
ATOM 1005 N N . GLN A 1 121 ? -8.983 -4.029 24.594 1.00 97.94 121 GLN A N 1
ATOM 1006 C CA . GLN A 1 121 ? -8.231 -2.774 24.471 1.00 97.94 121 GLN A CA 1
ATOM 1007 C C . GLN A 1 121 ? -6.731 -3.003 24.267 1.00 97.94 121 GLN A C 1
ATOM 1009 O O . GLN A 1 121 ? -6.095 -2.307 23.475 1.00 97.94 121 GLN A O 1
ATOM 1014 N N . LYS A 1 122 ? -6.152 -4.007 24.929 1.00 98.12 122 LYS A N 1
ATOM 1015 C CA . LYS A 1 122 ? -4.758 -4.411 24.711 1.00 98.12 122 LYS A CA 1
ATOM 1016 C C . LYS A 1 122 ? -4.532 -4.918 23.285 1.00 98.12 122 LYS A C 1
ATOM 1018 O O . LYS A 1 122 ? -3.533 -4.562 22.656 1.00 98.12 122 LYS A O 1
ATOM 1023 N N . SER A 1 123 ? -5.465 -5.711 22.762 1.00 98.00 123 SER A N 1
ATOM 1024 C CA . SER A 1 123 ? -5.431 -6.196 21.378 1.00 98.00 123 SER A CA 1
ATOM 1025 C C . SER A 1 123 ? -5.551 -5.046 20.374 1.00 98.00 123 SER A C 1
ATOM 1027 O O . SER A 1 123 ? -4.776 -4.991 19.418 1.00 98.00 123 SER A O 1
ATOM 1029 N N . LEU A 1 124 ? -6.445 -4.085 20.624 1.00 98.12 124 LEU A N 1
ATOM 1030 C CA . LEU A 1 124 ? -6.590 -2.864 19.829 1.00 98.12 124 LEU A CA 1
ATOM 1031 C C . LEU A 1 124 ? -5.318 -2.003 19.868 1.00 98.12 124 LEU A C 1
ATOM 1033 O O . LEU A 1 124 ? -4.802 -1.610 18.822 1.00 98.12 124 LEU A O 1
ATOM 1037 N N . GLY A 1 125 ? -4.741 -1.791 21.052 1.00 98.00 125 GLY A N 1
ATOM 1038 C CA . GLY A 1 125 ? -3.478 -1.069 21.215 1.00 98.00 125 GLY A CA 1
ATOM 1039 C C . GLY A 1 125 ? -2.325 -1.707 20.432 1.00 98.00 125 GLY A C 1
ATOM 1040 O O . GLY A 1 125 ? -1.543 -1.005 19.790 1.00 98.00 125 GLY A O 1
ATOM 1041 N N . ALA A 1 126 ? -2.259 -3.042 20.381 1.00 97.81 126 ALA A N 1
ATOM 1042 C CA . ALA A 1 126 ? -1.260 -3.758 19.585 1.00 97.81 126 ALA A CA 1
ATOM 1043 C C . ALA A 1 126 ? -1.410 -3.526 18.065 1.00 97.81 126 ALA A C 1
ATOM 1045 O O . ALA A 1 126 ? -0.425 -3.619 17.325 1.00 97.81 126 ALA A O 1
ATOM 1046 N N . LYS A 1 127 ? -2.614 -3.185 17.582 1.00 98.19 127 LYS A N 1
ATOM 1047 C CA . LYS A 1 127 ? -2.876 -2.884 16.164 1.00 98.19 127 LYS A CA 1
ATOM 1048 C C . LYS A 1 127 ? -2.483 -1.466 15.755 1.00 98.19 127 LYS A C 1
ATOM 1050 O O . LYS A 1 127 ? -2.316 -1.232 14.560 1.00 98.19 127 LYS A O 1
ATOM 1055 N N . HIS A 1 128 ? -2.237 -0.555 16.698 1.00 97.88 128 HIS A N 1
ATOM 1056 C CA . HIS A 1 128 ? -1.926 0.847 16.390 1.00 97.88 128 HIS A CA 1
ATOM 1057 C C . HIS A 1 128 ? -0.702 0.995 15.472 1.00 97.88 128 HIS A C 1
ATOM 1059 O O . HIS A 1 128 ? -0.740 1.712 14.475 1.00 97.88 128 HIS A O 1
ATOM 1065 N N . SER A 1 129 ? 0.375 0.245 15.735 1.00 97.94 129 SER A N 1
ATOM 1066 C CA . SER A 1 129 ? 1.578 0.303 14.886 1.00 97.94 129 SER A CA 1
ATOM 1067 C C . SER A 1 129 ? 1.329 -0.213 13.460 1.00 97.94 129 SER A C 1
ATOM 1069 O O . SER A 1 129 ? 1.933 0.277 12.496 1.00 97.94 129 SER A O 1
ATOM 1071 N N . VAL A 1 130 ? 0.420 -1.184 13.317 1.00 98.19 130 VAL A N 1
ATOM 1072 C CA . VAL A 1 130 ? 0.005 -1.751 12.030 1.00 98.19 130 VAL A CA 1
ATOM 1073 C C . VAL A 1 130 ? -0.838 -0.735 11.269 1.00 98.19 130 VAL A C 1
ATOM 1075 O O . VAL A 1 130 ? -0.589 -0.523 10.082 1.00 98.19 130 VAL A O 1
ATOM 1078 N N . TYR A 1 131 ? -1.766 -0.058 11.946 1.00 98.62 131 TYR A N 1
ATOM 1079 C CA . TYR A 1 131 ? -2.551 1.042 11.388 1.00 98.62 131 TYR A CA 1
ATOM 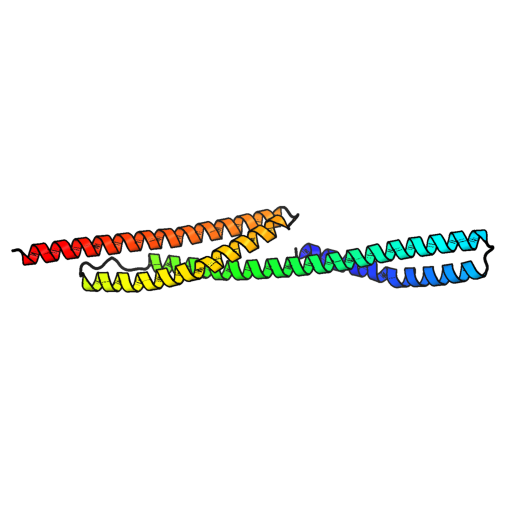1080 C C . TYR A 1 131 ? -1.654 2.173 10.872 1.00 98.62 131 TYR A C 1
ATOM 1082 O O . TYR A 1 131 ? -1.718 2.517 9.689 1.00 98.62 131 TYR A O 1
ATOM 1090 N N . ASP A 1 132 ? -0.728 2.667 11.698 1.00 98.44 132 ASP A N 1
ATOM 1091 C CA . ASP A 1 132 ? 0.199 3.737 11.313 1.00 98.44 132 ASP A CA 1
ATOM 1092 C C . ASP A 1 132 ? 1.058 3.350 10.107 1.00 98.44 132 ASP A C 1
ATOM 1094 O O . ASP A 1 132 ? 1.255 4.131 9.172 1.00 98.44 132 ASP A O 1
ATOM 1098 N N . THR A 1 133 ? 1.582 2.123 10.106 1.00 98.38 133 THR A N 1
ATOM 1099 C CA . THR A 1 133 ? 2.435 1.634 9.018 1.00 98.38 133 THR A CA 1
ATOM 1100 C C . THR A 1 133 ? 1.645 1.436 7.727 1.00 98.38 133 THR A C 1
ATOM 1102 O O . THR A 1 133 ? 2.136 1.802 6.657 1.00 98.38 133 THR A O 1
ATOM 1105 N N . THR A 1 134 ? 0.413 0.931 7.816 1.00 98.62 134 THR A N 1
ATOM 1106 C CA . THR A 1 134 ? -0.486 0.765 6.665 1.00 98.62 134 THR A CA 1
ATOM 1107 C C . THR A 1 134 ? -0.843 2.124 6.065 1.00 98.62 134 THR A C 1
ATOM 1109 O O . THR A 1 134 ? -0.693 2.316 4.857 1.00 98.62 134 THR A O 1
ATOM 1112 N N . ASN A 1 135 ? -1.179 3.108 6.905 1.00 98.31 135 ASN A N 1
ATOM 1113 C CA . ASN A 1 135 ? -1.446 4.482 6.482 1.00 98.31 135 ASN A CA 1
ATOM 1114 C C . ASN A 1 135 ? -0.243 5.136 5.797 1.00 98.31 135 ASN A C 1
ATOM 1116 O O . ASN A 1 135 ? -0.376 5.699 4.709 1.00 98.31 135 ASN A O 1
ATOM 1120 N N . ARG A 1 136 ? 0.954 5.041 6.391 1.00 98.38 136 ARG A N 1
ATOM 1121 C CA . ARG A 1 136 ? 2.184 5.572 5.776 1.00 98.38 136 ARG A CA 1
ATOM 1122 C C . ARG A 1 136 ? 2.472 4.920 4.426 1.00 98.38 136 ARG A C 1
ATOM 1124 O O . ARG A 1 136 ? 2.844 5.617 3.483 1.00 98.38 136 ARG A O 1
ATOM 1131 N N . SER A 1 137 ? 2.292 3.604 4.326 1.00 98.19 137 SER A N 1
ATOM 1132 C CA . SER A 1 137 ? 2.497 2.862 3.080 1.00 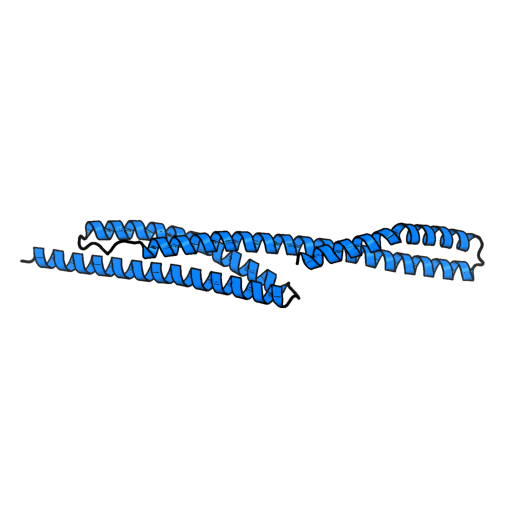98.19 137 SER A CA 1
ATOM 1133 C C . SER A 1 137 ? 1.538 3.334 1.982 1.00 98.19 137 SER A C 1
ATOM 1135 O O . SER A 1 137 ? 1.981 3.662 0.880 1.00 98.19 137 SER A O 1
ATOM 1137 N N . GLY A 1 138 ? 0.246 3.473 2.302 1.00 98.19 138 GLY A N 1
ATOM 1138 C CA . GLY A 1 138 ? -0.760 3.977 1.364 1.00 98.19 138 GLY A CA 1
ATOM 1139 C C . GLY A 1 138 ? -0.490 5.416 0.919 1.00 98.19 138 GLY A C 1
ATOM 1140 O O . GLY A 1 138 ? -0.532 5.703 -0.277 1.00 98.19 138 GLY A O 1
ATOM 1141 N N . ARG A 1 139 ? -0.108 6.309 1.844 1.00 97.69 139 ARG A N 1
ATOM 1142 C CA . ARG A 1 139 ? 0.283 7.692 1.511 1.00 97.69 139 ARG A CA 1
ATOM 1143 C C . ARG A 1 139 ? 1.509 7.739 0.601 1.00 97.69 139 ARG A C 1
ATOM 1145 O O . ARG A 1 139 ? 1.481 8.424 -0.415 1.00 97.69 139 ARG A O 1
ATOM 1152 N N . SER A 1 140 ? 2.543 6.946 0.894 1.00 97.31 140 SER A N 1
ATOM 1153 C CA . SER A 1 140 ? 3.740 6.888 0.043 1.00 97.31 140 SER A CA 1
ATOM 1154 C C . SER A 1 140 ? 3.436 6.356 -1.361 1.00 97.31 140 SER A C 1
ATOM 1156 O O . SER A 1 140 ? 4.052 6.797 -2.332 1.00 97.31 140 SER A O 1
ATOM 1158 N N . LEU A 1 141 ? 2.498 5.413 -1.500 1.00 96.75 141 LEU A N 1
ATOM 1159 C CA . LEU A 1 141 ? 2.027 4.961 -2.813 1.00 96.75 141 LEU A CA 1
ATOM 1160 C C . LEU A 1 141 ? 1.285 6.071 -3.558 1.00 96.75 141 LEU A C 1
ATOM 1162 O O . LEU A 1 141 ? 1.522 6.250 -4.752 1.00 96.75 141 LEU A O 1
ATOM 1166 N N . LYS A 1 142 ? 0.440 6.831 -2.852 1.00 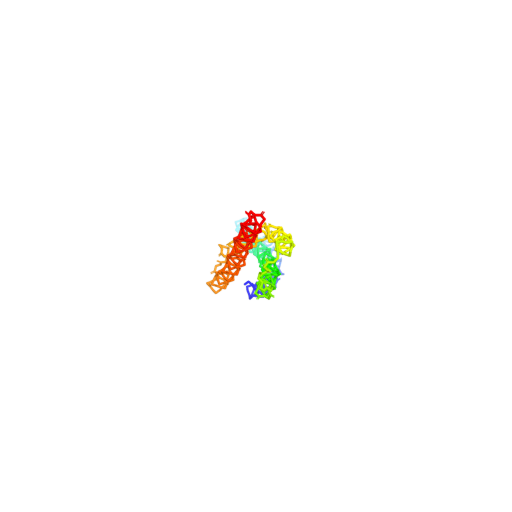96.00 142 LYS A N 1
ATOM 1167 C CA . LYS A 1 142 ? -0.334 7.943 -3.414 1.00 96.00 142 LYS A CA 1
ATOM 1168 C C . LYS A 1 142 ? 0.577 9.064 -3.921 1.00 96.00 142 LYS A C 1
ATOM 1170 O O . LYS A 1 142 ? 0.370 9.567 -5.014 1.00 96.00 142 LYS A O 1
ATOM 1175 N N . GLU A 1 143 ? 1.631 9.397 -3.180 1.00 95.00 143 GLU A N 1
ATOM 1176 C CA . GLU A 1 143 ? 2.630 10.400 -3.586 1.00 95.00 143 GLU A CA 1
ATOM 1177 C C . GLU A 1 143 ? 3.449 9.976 -4.814 1.00 95.00 143 GLU A C 1
ATOM 1179 O O . GLU A 1 143 ? 3.921 10.817 -5.574 1.00 95.00 143 GLU A O 1
ATOM 1184 N N . LYS A 1 144 ? 3.654 8.667 -5.000 1.00 92.12 144 LYS A N 1
ATOM 1185 C CA . LYS A 1 144 ? 4.504 8.120 -6.070 1.00 92.12 144 LYS A CA 1
ATOM 1186 C C . LYS A 1 144 ? 3.746 7.781 -7.345 1.00 92.12 144 LYS A C 1
ATOM 1188 O O . LYS A 1 144 ? 4.387 7.555 -8.373 1.00 92.12 144 LYS A O 1
ATOM 1193 N N . THR A 1 145 ? 2.422 7.672 -7.292 1.00 91.38 145 THR A N 1
ATOM 1194 C CA . THR A 1 145 ? 1.632 7.400 -8.491 1.00 91.38 145 THR A CA 1
ATOM 1195 C C . THR A 1 145 ? 1.386 8.685 -9.271 1.00 91.38 145 THR A C 1
ATOM 1197 O O . THR A 1 145 ? 1.027 9.713 -8.711 1.00 91.38 145 THR A O 1
ATOM 1200 N N . SER A 1 146 ? 1.565 8.621 -10.588 1.00 89.62 146 SER A N 1
ATOM 1201 C CA . SER A 1 146 ? 1.166 9.684 -11.515 1.00 89.62 146 SER A CA 1
ATOM 1202 C C . SER A 1 146 ? -0.232 9.462 -12.100 1.00 89.62 146 SER A C 1
ATOM 1204 O O . SER A 1 146 ? -0.709 10.290 -12.870 1.00 89.62 146 SER A O 1
ATOM 1206 N N . LEU A 1 147 ? -0.872 8.330 -11.785 1.00 90.38 147 LEU A N 1
ATOM 1207 C CA . LEU A 1 147 ? -2.193 7.978 -12.295 1.00 90.38 147 LEU A CA 1
ATOM 1208 C C . LEU A 1 147 ? -3.274 8.489 -11.341 1.00 90.38 147 LEU A C 1
ATOM 1210 O O . LEU A 1 147 ? -3.318 8.076 -10.180 1.00 90.38 147 LEU A O 1
ATOM 1214 N N . THR A 1 148 ? -4.167 9.337 -11.853 1.00 92.88 148 THR A N 1
ATOM 1215 C CA . THR A 1 148 ? -5.287 9.906 -11.089 1.00 92.88 148 THR A CA 1
ATOM 1216 C C . THR A 1 148 ? -6.176 8.819 -10.486 1.00 92.88 148 THR A C 1
ATOM 1218 O O . THR A 1 148 ? -6.483 8.888 -9.300 1.00 92.88 148 THR A O 1
ATOM 1221 N N . ASP A 1 149 ? -6.509 7.775 -11.249 1.00 92.50 149 ASP A N 1
ATOM 1222 C CA . ASP A 1 149 ? -7.360 6.676 -10.771 1.00 92.50 149 ASP A CA 1
ATOM 1223 C C . ASP A 1 149 ? -6.708 5.883 -9.628 1.00 92.50 149 ASP A C 1
ATOM 1225 O O . ASP A 1 149 ? -7.360 5.593 -8.623 1.00 92.50 149 ASP A O 1
ATOM 1229 N N . ASP A 1 150 ? -5.405 5.579 -9.735 1.00 92.19 150 ASP A N 1
ATOM 1230 C CA . ASP A 1 150 ? -4.660 4.911 -8.656 1.00 92.19 150 ASP A CA 1
ATOM 1231 C C . ASP A 1 150 ? -4.629 5.817 -7.405 1.00 92.19 150 ASP A C 1
ATOM 1233 O O . ASP A 1 150 ? -4.799 5.328 -6.289 1.00 92.19 150 ASP A O 1
ATOM 1237 N N . SER A 1 151 ? -4.460 7.135 -7.577 1.00 95.12 151 SER A N 1
ATOM 1238 C CA . SER A 1 151 ? -4.478 8.105 -6.471 1.00 95.12 151 SER A CA 1
ATOM 1239 C C . SER A 1 151 ? -5.844 8.181 -5.780 1.00 95.12 151 SER A C 1
ATOM 1241 O O . SER A 1 151 ? -5.898 8.149 -4.551 1.00 95.12 151 SER A O 1
ATOM 1243 N N . LEU A 1 152 ? -6.941 8.249 -6.542 1.00 96.69 152 LEU A N 1
ATOM 1244 C CA . LEU A 1 152 ? -8.309 8.261 -6.006 1.00 96.69 152 LEU A CA 1
ATOM 1245 C C . LEU A 1 152 ? -8.630 6.962 -5.264 1.00 96.69 152 LEU A C 1
ATOM 1247 O O . LEU A 1 152 ? -9.167 6.989 -4.160 1.00 96.69 152 LEU A O 1
ATOM 1251 N N . LYS A 1 153 ? -8.246 5.813 -5.829 1.00 96.38 153 LYS A N 1
ATOM 1252 C CA . LYS A 1 153 ? -8.441 4.514 -5.178 1.00 96.38 153 LYS A CA 1
ATOM 1253 C C . LYS A 1 153 ? -7.699 4.428 -3.844 1.00 96.38 153 LYS A C 1
ATOM 1255 O O . LYS A 1 153 ? -8.268 3.956 -2.863 1.00 96.38 153 LYS A O 1
ATOM 1260 N N . LEU A 1 154 ? -6.445 4.879 -3.803 1.00 97.81 154 LEU A N 1
ATOM 1261 C CA . LEU A 1 154 ? -5.659 4.914 -2.568 1.00 97.81 154 LEU A CA 1
ATOM 1262 C C . LEU A 1 154 ? -6.277 5.852 -1.529 1.00 97.81 154 LEU A C 1
ATOM 1264 O O . LEU A 1 154 ? -6.271 5.519 -0.348 1.00 97.81 154 LEU A O 1
ATOM 1268 N N . ASP A 1 155 ? -6.827 6.988 -1.957 1.00 98.06 155 ASP A N 1
ATOM 1269 C CA . ASP A 1 155 ? -7.512 7.925 -1.065 1.00 98.06 155 ASP A CA 1
ATOM 1270 C C . ASP A 1 155 ? -8.747 7.297 -0.413 1.00 98.06 155 ASP A C 1
ATOM 1272 O O . ASP A 1 155 ? -8.871 7.315 0.810 1.00 98.06 155 ASP A O 1
ATOM 1276 N N . ASN A 1 156 ? -9.592 6.642 -1.213 1.00 98.38 156 ASN A N 1
ATOM 1277 C CA . ASN A 1 156 ? -10.776 5.941 -0.717 1.00 98.38 156 ASN A CA 1
ATOM 1278 C C . ASN A 1 156 ? -10.406 4.842 0.286 1.00 98.38 156 ASN A C 1
ATOM 1280 O O . ASN A 1 156 ? -10.995 4.766 1.359 1.00 98.38 156 ASN A O 1
ATOM 1284 N N . MET A 1 157 ? -9.392 4.027 -0.028 1.00 98.62 157 MET A N 1
ATOM 1285 C CA . MET A 1 157 ? -8.917 2.974 0.876 1.00 98.62 157 MET A CA 1
ATOM 1286 C C . MET A 1 157 ? -8.382 3.541 2.199 1.00 98.62 157 MET A C 1
ATOM 1288 O O . MET A 1 157 ? -8.614 2.964 3.260 1.00 98.62 157 MET A O 1
ATOM 1292 N N . LEU A 1 158 ? -7.650 4.658 2.152 1.00 98.62 158 LEU A N 1
ATOM 1293 C CA . LEU A 1 158 ? -7.132 5.320 3.351 1.00 98.62 158 LEU A CA 1
ATOM 1294 C C . LEU A 1 158 ? -8.254 5.939 4.193 1.00 98.62 158 LEU A C 1
ATOM 1296 O O . LEU A 1 158 ? -8.189 5.852 5.417 1.00 98.62 158 LEU A O 1
ATOM 1300 N N . SER A 1 159 ? -9.271 6.533 3.558 1.00 98.56 159 SER A N 1
ATOM 1301 C CA . SER A 1 159 ? -10.445 7.046 4.271 1.00 98.56 159 SER A CA 1
ATOM 1302 C C . SER A 1 159 ? -11.207 5.913 4.940 1.00 98.56 159 SER A C 1
ATOM 1304 O O . SER A 1 159 ? -11.407 5.974 6.144 1.00 98.56 159 SER A O 1
ATOM 1306 N N . GLU A 1 160 ? -11.536 4.843 4.208 1.00 98.62 160 GLU A N 1
ATOM 1307 C CA . GLU A 1 160 ? -12.252 3.690 4.767 1.00 98.62 160 GLU A CA 1
ATOM 1308 C C . GLU A 1 160 ? -11.518 3.108 5.982 1.00 98.62 160 GLU A C 1
ATOM 1310 O O . GLU A 1 160 ? -12.127 2.854 7.019 1.00 98.62 160 GLU A O 1
ATOM 1315 N N . LEU A 1 161 ? -10.196 2.937 5.877 1.00 98.69 161 LEU A N 1
ATOM 1316 C CA . LEU A 1 161 ? -9.396 2.408 6.977 1.00 98.69 161 LEU A CA 1
ATOM 1317 C C . LEU A 1 161 ? -9.432 3.324 8.207 1.00 98.69 161 LEU A C 1
ATOM 1319 O O . LEU A 1 161 ? -9.532 2.829 9.329 1.00 98.69 161 LEU A O 1
ATOM 1323 N N . ARG A 1 162 ? -9.327 4.642 8.004 1.00 98.62 162 ARG A N 1
ATOM 1324 C CA . ARG A 1 162 ? -9.427 5.625 9.088 1.00 98.62 162 ARG A CA 1
ATOM 1325 C C . ARG A 1 162 ? -10.805 5.574 9.734 1.00 98.62 162 ARG A C 1
ATOM 1327 O O . ARG A 1 162 ? -10.888 5.472 10.949 1.00 98.62 162 ARG A O 1
ATOM 1334 N N . ASP A 1 163 ? -11.858 5.601 8.929 1.00 98.69 163 ASP A N 1
ATOM 1335 C CA . ASP A 1 163 ? -13.227 5.677 9.423 1.00 98.69 163 ASP A CA 1
ATOM 1336 C C . ASP A 1 163 ? -13.571 4.413 10.244 1.00 98.69 163 ASP A C 1
ATOM 1338 O O . ASP A 1 163 ? -14.131 4.515 11.334 1.00 98.69 163 ASP A O 1
ATOM 1342 N N . LYS A 1 164 ? -13.133 3.222 9.805 1.00 98.62 164 LYS A N 1
ATOM 1343 C CA . LYS A 1 164 ? -13.265 1.971 10.580 1.00 98.62 164 LYS A CA 1
ATOM 1344 C C . LYS A 1 164 ? -12.441 1.971 11.867 1.00 98.62 164 LYS A C 1
ATOM 1346 O O . LYS A 1 164 ? -12.926 1.542 12.914 1.00 98.62 164 LYS A O 1
ATOM 1351 N N . TRP A 1 165 ? -11.196 2.442 11.801 1.00 98.75 165 TRP A N 1
ATOM 1352 C CA . TRP A 1 165 ? -10.329 2.552 12.975 1.00 98.75 165 TRP A CA 1
ATOM 1353 C C . TRP A 1 165 ? -10.947 3.462 14.043 1.00 98.75 165 TRP A C 1
ATOM 1355 O O . TRP A 1 165 ? -11.041 3.070 15.209 1.00 98.75 165 TRP A O 1
ATOM 1365 N N . ASP A 1 166 ? -11.416 4.639 13.630 1.00 98.62 166 ASP A N 1
ATOM 1366 C CA . ASP A 1 166 ? -12.025 5.634 14.509 1.00 98.62 166 ASP A CA 1
ATOM 1367 C C . ASP A 1 166 ? -13.328 5.105 15.128 1.00 98.62 166 ASP A C 1
ATOM 1369 O O . ASP A 1 166 ? -13.533 5.264 16.333 1.00 98.62 166 ASP A O 1
ATOM 1373 N N . THR A 1 167 ? -14.159 4.391 14.358 1.00 98.50 167 THR A N 1
ATOM 1374 C CA . THR A 1 167 ? -15.368 3.723 14.868 1.00 98.50 167 THR A CA 1
ATOM 1375 C C . THR A 1 167 ? -15.052 2.709 15.965 1.00 98.50 167 THR A C 1
ATOM 1377 O O . THR A 1 167 ? -15.633 2.779 17.049 1.00 98.50 167 THR A O 1
ATOM 1380 N N . VAL A 1 168 ? -14.114 1.786 15.730 1.00 98.56 168 VAL A N 1
ATOM 1381 C CA . VAL A 1 168 ? -13.750 0.764 16.726 1.00 98.56 168 VAL A CA 1
ATOM 1382 C C . VAL A 1 168 ? -13.156 1.408 17.981 1.00 98.56 168 VAL A C 1
ATOM 1384 O O . VAL A 1 168 ? -13.506 1.023 19.100 1.00 98.56 168 VAL A O 1
ATOM 1387 N N . CYS A 1 169 ? -12.301 2.423 17.822 1.00 98.44 169 CYS A N 1
ATOM 1388 C CA . CYS A 1 169 ? -11.756 3.172 18.953 1.00 98.44 169 CYS A CA 1
ATOM 1389 C C . CYS A 1 169 ? -12.864 3.874 19.749 1.00 98.44 169 CYS A C 1
ATOM 1391 O O . CYS A 1 169 ? -12.897 3.767 20.975 1.00 98.44 169 CYS A O 1
ATOM 1393 N N . GLY A 1 170 ? -13.793 4.542 19.061 1.00 98.12 170 GLY A N 1
ATOM 1394 C CA . GLY A 1 170 ? -14.927 5.231 19.673 1.00 98.12 170 GLY A CA 1
ATOM 1395 C C . GLY A 1 170 ? -15.827 4.282 20.462 1.00 98.12 170 GLY A C 1
ATOM 1396 O O . GLY A 1 170 ? -16.062 4.512 21.648 1.00 98.12 170 GLY A O 1
ATOM 1397 N N . LYS A 1 171 ? -16.245 3.168 19.848 1.00 97.62 171 LYS A N 1
ATOM 1398 C CA . LYS A 1 171 ? -17.055 2.127 20.506 1.00 97.62 171 LYS A CA 1
ATOM 1399 C C . LYS A 1 171 ? -16.347 1.542 21.730 1.00 97.62 171 LYS A C 1
ATOM 1401 O O . LYS A 1 171 ? -16.959 1.369 22.782 1.00 97.62 171 LYS A O 1
ATOM 1406 N N . SER A 1 172 ? -15.040 1.294 21.632 1.00 97.75 172 SER A N 1
ATOM 1407 C CA . SER A 1 172 ? -14.237 0.797 22.754 1.00 97.75 172 SER A CA 1
ATOM 1408 C C . SER A 1 172 ? -14.190 1.779 23.930 1.00 97.75 172 SER A C 1
ATOM 1410 O O . SER A 1 172 ? -14.271 1.361 25.088 1.00 97.75 172 SER A O 1
ATOM 1412 N N . VAL A 1 173 ? -14.050 3.079 23.656 1.00 97.81 173 VAL A N 1
ATOM 1413 C CA . VAL A 1 173 ? -14.068 4.125 24.693 1.00 97.81 173 VAL A CA 1
ATOM 1414 C C . VAL A 1 173 ? -15.452 4.229 25.328 1.00 97.81 173 VAL A C 1
ATOM 1416 O O . VAL A 1 173 ? -15.566 4.230 26.551 1.00 97.81 173 VAL A O 1
ATOM 1419 N N . GLU A 1 174 ? -16.511 4.250 24.519 1.00 96.50 174 GLU A N 1
ATOM 1420 C CA . GLU A 1 174 ? -17.887 4.305 25.014 1.00 96.50 174 GLU A CA 1
ATOM 1421 C C . GLU A 1 174 ? -18.205 3.112 25.926 1.00 96.50 174 GLU A C 1
ATOM 1423 O O . GLU A 1 174 ? -18.761 3.285 27.013 1.00 96.50 174 GLU A O 1
ATOM 1428 N N . ARG A 1 175 ? -17.802 1.901 25.523 1.00 95.88 175 ARG A N 1
ATOM 1429 C CA . ARG A 1 175 ? -17.997 0.691 26.326 1.00 95.88 175 ARG A CA 1
ATOM 1430 C C . ARG A 1 175 ? -17.254 0.751 27.660 1.00 95.88 175 ARG A C 1
ATOM 1432 O O . ARG A 1 175 ? -17.832 0.378 28.679 1.00 95.88 175 ARG A O 1
ATOM 1439 N N . GLN A 1 176 ? -16.016 1.250 27.666 1.00 96.50 176 GLN A N 1
ATOM 1440 C CA . GLN A 1 176 ? -15.238 1.433 28.895 1.00 96.50 176 GLN A CA 1
ATOM 1441 C C . GLN A 1 176 ? -15.963 2.366 29.870 1.00 96.50 176 GLN A C 1
ATOM 1443 O O . GLN A 1 176 ? -16.174 1.988 31.020 1.00 96.50 176 GLN A O 1
ATOM 1448 N N . ASN A 1 177 ? -16.399 3.536 29.393 1.00 96.25 177 ASN A N 1
ATOM 1449 C CA . ASN A 1 177 ? -17.075 4.531 30.226 1.00 96.25 177 ASN A CA 1
ATOM 1450 C C . ASN A 1 177 ? -18.359 3.965 30.846 1.00 96.25 177 ASN A C 1
ATOM 1452 O O . ASN A 1 177 ? -18.559 4.065 32.053 1.00 96.25 177 ASN A O 1
ATOM 1456 N N . LYS A 1 178 ? -19.199 3.291 30.045 1.00 95.38 178 LYS A N 1
ATOM 1457 C CA . LYS A 1 178 ? -20.450 2.699 30.545 1.00 95.38 178 LYS A CA 1
ATOM 1458 C C . LYS A 1 178 ? -20.210 1.622 31.609 1.00 95.38 178 LYS A C 1
ATOM 1460 O O . LYS A 1 178 ? -20.967 1.532 32.572 1.00 95.38 178 LYS A O 1
ATOM 1465 N N . LEU A 1 179 ? -19.172 0.797 31.449 1.00 94.94 179 LEU A N 1
ATOM 1466 C CA . LEU A 1 179 ? -18.820 -0.230 32.435 1.00 94.94 179 LEU A CA 1
ATOM 1467 C C . LEU A 1 179 ? -18.317 0.378 33.754 1.00 94.94 179 LEU A C 1
ATOM 1469 O O . LEU A 1 179 ? -18.650 -0.124 34.828 1.00 94.94 179 LEU A O 1
ATOM 1473 N N . GLU A 1 180 ? -17.534 1.455 33.689 1.00 94.44 180 GLU A N 1
ATOM 1474 C CA . GLU A 1 180 ? -17.056 2.174 34.876 1.00 94.44 180 GLU A CA 1
ATOM 1475 C C . GLU A 1 180 ? -18.193 2.885 35.618 1.00 94.44 180 GLU A C 1
ATOM 1477 O O . GLU A 1 180 ? -18.284 2.776 36.843 1.00 94.44 180 GLU A O 1
ATOM 1482 N N . GLU A 1 181 ? -19.096 3.547 34.889 1.00 94.38 181 GLU A N 1
ATOM 1483 C CA . GLU A 1 181 ? -20.296 4.175 35.453 1.00 94.38 181 GLU A CA 1
ATOM 1484 C C . GLU A 1 181 ? -21.188 3.149 36.164 1.00 94.38 181 GLU A C 1
ATOM 1486 O O . GLU A 1 181 ? -21.608 3.370 37.303 1.00 94.38 181 GLU A O 1
ATOM 1491 N N . ALA A 1 182 ? -21.428 1.995 35.534 1.00 93.12 182 ALA A N 1
ATOM 1492 C CA . ALA A 1 182 ? -22.218 0.923 36.129 1.00 93.12 182 ALA A CA 1
ATOM 1493 C C . ALA A 1 182 ? -21.571 0.362 37.403 1.00 93.12 182 ALA A C 1
ATOM 1495 O O . ALA A 1 182 ? -22.265 0.116 38.392 1.00 93.12 182 ALA A O 1
ATOM 1496 N N . LEU A 1 183 ? -20.243 0.185 37.413 1.00 92.62 183 LEU A N 1
ATOM 1497 C CA . LEU A 1 183 ? -19.527 -0.296 38.594 1.00 92.62 183 LEU A CA 1
ATOM 1498 C C . LEU A 1 183 ? -19.620 0.702 39.754 1.00 92.62 183 LEU A C 1
ATOM 1500 O O . LEU A 1 183 ? -19.854 0.293 40.892 1.00 92.62 183 LEU A O 1
ATOM 1504 N N . LEU A 1 184 ? -19.463 1.998 39.467 1.00 91.19 184 LEU A N 1
ATOM 1505 C CA . LEU A 1 184 ? -19.586 3.059 40.464 1.00 91.19 184 LEU A CA 1
ATOM 1506 C C . LEU A 1 184 ? -20.989 3.078 41.081 1.00 91.19 184 LEU A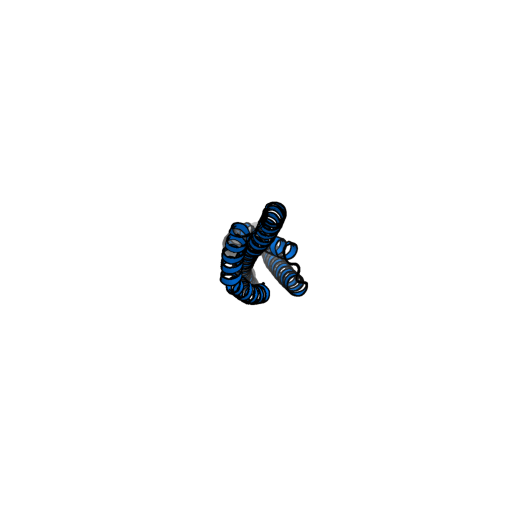 C 1
ATOM 1508 O O . LEU A 1 184 ? -21.118 3.095 42.305 1.00 91.19 184 LEU A O 1
ATOM 1512 N N . PHE A 1 185 ? -22.029 3.024 40.245 1.00 89.75 185 PHE A N 1
ATOM 1513 C CA . PHE A 1 185 ? -23.417 3.017 40.705 1.00 89.75 185 PHE A CA 1
ATOM 1514 C C . PHE A 1 185 ? -23.739 1.774 41.546 1.00 89.75 185 PHE A C 1
ATOM 1516 O O . PHE A 1 185 ? -24.351 1.876 42.609 1.00 89.75 185 PHE A O 1
ATOM 1523 N N . SER A 1 186 ? -23.274 0.599 41.111 1.00 87.56 186 SER A N 1
ATOM 1524 C CA . SER A 1 186 ? -23.465 -0.661 41.835 1.00 87.56 186 SER A CA 1
ATOM 1525 C C . SER A 1 186 ? -22.767 -0.652 43.208 1.00 87.56 186 SER A C 1
ATOM 1527 O O . SER A 1 186 ? -23.330 -1.121 44.200 1.00 87.56 186 SER A O 1
ATOM 1529 N N . GLY A 1 187 ? -21.582 -0.035 43.302 1.00 82.12 187 GLY A N 1
ATOM 1530 C CA . GLY A 1 187 ? -20.883 0.192 44.571 1.00 82.12 187 GLY A CA 1
ATOM 1531 C C . GLY A 1 187 ? -21.659 1.111 45.517 1.00 82.12 187 GLY A C 1
ATOM 1532 O O . GLY A 1 187 ? -21.960 0.715 46.639 1.00 82.12 187 GLY A O 1
ATOM 1533 N N . GLN A 1 188 ? -22.076 2.288 45.037 1.00 85.50 188 GLN A N 1
ATOM 1534 C CA . GLN A 1 188 ? -22.867 3.244 45.826 1.00 85.50 188 GLN A CA 1
ATOM 1535 C C . GLN A 1 188 ? -24.174 2.637 46.350 1.00 85.50 188 GLN A C 1
ATOM 1537 O O . GLN A 1 188 ? -24.566 2.884 47.489 1.00 85.50 188 GLN A O 1
ATOM 1542 N N . PHE A 1 189 ? -24.848 1.830 45.528 1.00 79.69 189 PHE A N 1
ATOM 1543 C CA . PHE A 1 189 ? -26.065 1.132 45.927 1.00 79.69 189 PHE A CA 1
ATOM 1544 C C . PHE A 1 189 ? -25.799 0.077 47.010 1.00 79.69 189 PHE A C 1
ATOM 1546 O O . PHE A 1 189 ? -26.555 -0.022 47.976 1.00 79.69 189 PHE A O 1
ATOM 1553 N N . THR A 1 190 ? -24.709 -0.683 46.878 1.00 77.75 190 THR A N 1
ATOM 1554 C CA . THR A 1 190 ? -24.310 -1.692 47.870 1.00 77.75 190 THR A CA 1
ATOM 1555 C C . THR A 1 190 ? -23.966 -1.045 49.212 1.00 77.75 190 THR A C 1
ATOM 1557 O O . THR A 1 190 ? -24.426 -1.518 50.251 1.00 77.75 190 THR A O 1
ATOM 1560 N N . ASP A 1 191 ? -23.232 0.069 49.195 1.00 81.19 191 ASP A N 1
ATOM 1561 C CA . ASP A 1 191 ? -22.877 0.825 50.400 1.00 81.19 191 ASP A CA 1
ATOM 1562 C C . ASP A 1 191 ? -24.124 1.403 51.089 1.00 81.19 191 ASP A C 1
ATOM 1564 O O . ASP A 1 191 ? -24.261 1.324 52.310 1.00 81.19 191 ASP A O 1
ATOM 1568 N N . ALA A 1 192 ? -25.079 1.930 50.312 1.00 79.38 192 ALA A N 1
ATOM 1569 C CA . ALA A 1 192 ? -26.345 2.440 50.836 1.00 79.38 192 ALA A CA 1
ATOM 1570 C C . ALA A 1 192 ? -27.204 1.341 51.489 1.00 79.38 192 ALA A C 1
ATOM 1572 O O . ALA A 1 192 ? -27.830 1.591 52.516 1.00 79.38 192 ALA A O 1
ATOM 1573 N N . LEU A 1 193 ? -27.217 0.125 50.929 1.00 76.62 193 LEU A N 1
ATOM 1574 C CA . LEU A 1 193 ? -27.915 -1.022 51.520 1.00 76.62 193 LEU A CA 1
ATOM 1575 C C 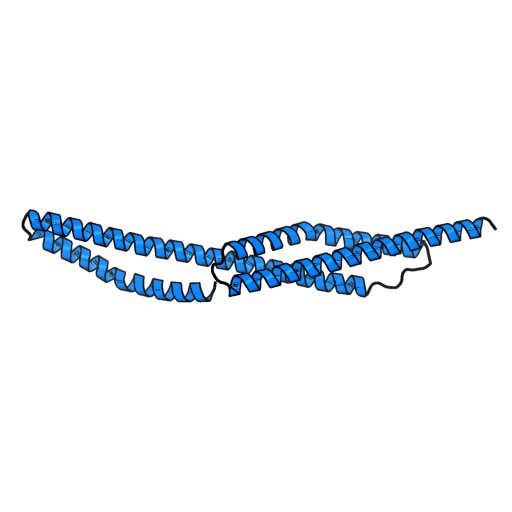. LEU A 1 193 ? -27.266 -1.513 52.819 1.00 76.62 193 LEU A C 1
ATOM 1577 O O . LEU A 1 193 ? -27.976 -1.994 53.694 1.00 76.62 193 LEU A O 1
ATOM 1581 N N . GLN A 1 194 ? -25.941 -1.409 52.952 1.00 76.81 194 GLN A N 1
ATOM 1582 C CA . GLN A 1 194 ? -25.225 -1.795 54.175 1.00 76.81 194 GLN A CA 1
ATOM 1583 C C . GLN A 1 194 ? -25.362 -0.770 55.311 1.00 76.81 194 GLN A C 1
ATOM 1585 O O . GLN A 1 194 ? -25.093 -1.102 56.464 1.00 76.81 194 GLN A O 1
ATOM 1590 N N . ALA A 1 195 ? -25.754 0.467 54.996 1.00 77.69 195 ALA A N 1
ATOM 1591 C CA . ALA A 1 195 ? -25.948 1.546 55.963 1.00 77.69 195 ALA A CA 1
ATOM 1592 C C . ALA A 1 195 ? -27.370 1.609 56.571 1.00 77.69 195 ALA A C 1
ATOM 1594 O O . ALA A 1 195 ? -27.614 2.467 57.423 1.00 77.69 195 ALA A O 1
ATOM 1595 N N . LEU A 1 196 ? -28.290 0.740 56.128 1.00 63.78 196 LEU A N 1
ATOM 1596 C CA . LEU A 1 196 ? -29.668 0.581 56.625 1.00 63.78 196 LEU A CA 1
ATOM 1597 C C . LEU A 1 196 ? -29.767 -0.540 57.668 1.00 63.78 196 LEU A C 1
ATOM 1599 O O . LEU A 1 196 ? -30.553 -0.359 58.625 1.00 63.78 196 LEU A O 1
#